Protein AF-0000000080187481 (afdb_homodimer)

Organism: NCBI:txid1233

Solvent-accessible surface area (backbone atoms only — not comparable to full-atom values): 14562 Å² total; per-residue (Å²): 132,84,76,66,63,92,61,58,43,79,79,70,91,65,76,57,69,36,75,48,62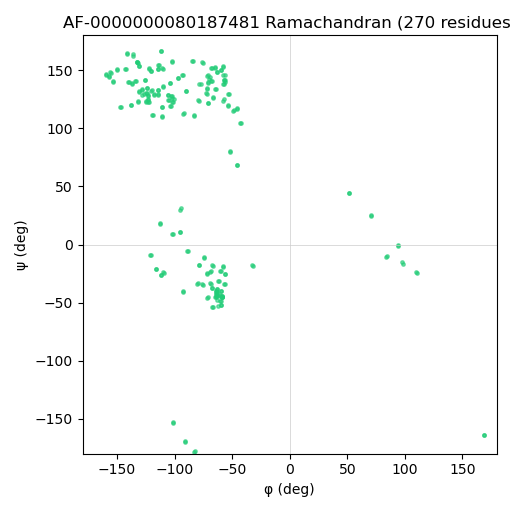,53,47,81,86,45,32,41,97,85,60,38,46,33,63,20,56,54,48,23,52,48,44,54,36,37,44,50,62,46,26,61,63,40,71,44,52,63,41,69,41,32,34,65,35,32,40,44,72,40,88,56,51,62,68,24,45,35,34,30,35,56,44,80,76,44,74,61,63,36,36,37,29,24,40,33,43,29,32,33,37,41,42,63,82,78,76,41,73,68,37,28,28,64,23,34,42,34,34,36,33,30,32,23,29,47,97,82,68,40,79,36,74,48,58,84,132,134,85,76,66,63,91,62,57,45,80,80,69,90,63,76,57,70,36,75,47,62,53,48,80,86,46,32,42,98,87,61,39,47,32,62,21,56,54,47,24,50,49,45,54,36,36,43,50,62,46,26,62,64,41,71,44,51,62,42,69,40,32,34,64,34,32,38,43,72,42,87,56,50,63,69,23,45,35,35,30,34,54,44,80,75,45,74,60,64,36,36,38,29,23,39,32,42,30,32,32,39,41,42,63,79,78,76,42,72,66,37,27,28,64,24,36,42,35,33,36,33,31,31,22,30,48,98,83,70,39,80,35,74,48,58,84,132

Secondary structure (DSSP, 8-state):
-----TT--PPPSSPPSEEE---GGGB-TTSSBPHHHHHHHHHHHHHHHHHHHHTS-EEEEEEEEEEE-S---TT-EEEEEEEEEEE-SSEEEEEEEEEEEE-GGGTS--EEEEEEEEEEEEEEB-TTS-B-PPPP-/-----TT--PPPSSPPSEEE---GGGB-TTSSBPHHHHHHHHHHHHHHHHHHHHTS-EEEEEEEEEEE-S---TT-EEEEEEEEEEE-SSEEEEEEEEEEEE-GGGT---EEEEEEEEEEEEEEB-TTS-B-PPPP-

Radius of gyration: 19.66 Å; Cα contacts (8 Å, |Δi|>4): 645; chains: 2; bounding box: 48×67×41 Å

Sequence (274 aa):
MDSQPENQVSLPDDDPILRLVPMPTDTNYAGDVFGGWIMAQVDIAGSLPAIRRARGRVATV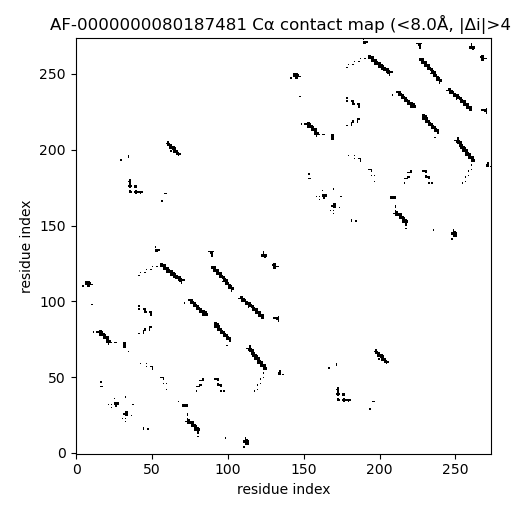AVNSFVFKQPVFVGDVVSFYANIVKTGRTSITVDVAVYAQRGLRQGSDEVCIKVTEAVLTYVAVDEHRKPRVLPDEMDSQPENQVSLPDDDPILRLVPMPTDTNYAGDVFGGWIMAQVDIAGSLPAIRRARGRVATVAVNSFVFKQPVFVGDVVSFYANIVKTGRTSITVDVAVYAQRGLRQGSDEVCIKVTEAVLTYVAVDEHRKPRVLPDE

Structure (mmCIF, N/CA/C/O backbone):
data_AF-0000000080187481-model_v1
#
loop_
_entity.id
_entity.type
_entity.pdbx_description
1 polymer 'Acyl-CoA thioesterase YciA'
#
loop_
_atom_site.group_PDB
_atom_site.id
_atom_site.type_symbol
_atom_site.label_atom_id
_atom_site.label_alt_id
_atom_site.label_comp_id
_atom_site.label_asym_id
_atom_site.label_entity_id
_atom_site.label_seq_id
_atom_site.pdbx_PDB_ins_code
_atom_site.Cartn_x
_atom_site.Cartn_y
_atom_site.Cartn_z
_atom_site.occupancy
_atom_site.B_iso_or_equiv
_atom_site.auth_seq_id
_atom_site.auth_comp_id
_atom_site.auth_asym_id
_atom_site.auth_atom_id
_atom_site.pdbx_PDB_model_num
ATOM 1 N N . MET A 1 1 ? -15.594 -36.125 -10.703 1 32 1 MET A N 1
ATOM 2 C CA . MET A 1 1 ? -15.352 -35.531 -9.398 1 32 1 MET A CA 1
ATOM 3 C C . MET A 1 1 ? -14.703 -34.156 -9.547 1 32 1 MET A C 1
ATOM 5 O O . MET A 1 1 ? -13.578 -34.031 -10.031 1 32 1 MET A O 1
ATOM 9 N N . ASP A 1 2 ? -15.344 -33.031 -10.016 1 35.5 2 ASP A N 1
ATOM 10 C CA . ASP A 1 2 ? -15.016 -31.672 -10.492 1 35.5 2 ASP A CA 1
ATOM 11 C C . ASP A 1 2 ? -14.125 -30.938 -9.5 1 35.5 2 ASP A C 1
ATOM 13 O O . ASP A 1 2 ? -14.516 -30.703 -8.352 1 35.5 2 ASP A O 1
ATOM 17 N N . SER A 1 3 ? -12.828 -31.141 -9.445 1 38.88 3 SER A N 1
ATOM 18 C CA . SER A 1 3 ? -11.812 -30.594 -8.547 1 38.88 3 SER A CA 1
ATOM 19 C C . SER A 1 3 ? -11.969 -29.094 -8.375 1 38.88 3 SER A C 1
ATOM 21 O O . SER A 1 3 ? -11.617 -28.312 -9.258 1 38.88 3 SER A O 1
ATOM 23 N N . GLN A 1 4 ? -12.953 -28.641 -7.773 1 45.34 4 GLN A N 1
ATOM 24 C CA . GLN A 1 4 ? -13.094 -27.234 -7.43 1 45.34 4 GLN A CA 1
ATOM 25 C C . GLN A 1 4 ? -11.781 -26.656 -6.922 1 45.34 4 GLN A C 1
ATOM 27 O O . GLN A 1 4 ? -11.141 -27.234 -6.039 1 45.34 4 GLN A O 1
ATOM 32 N N . PRO A 1 5 ? -11.078 -25.891 -7.656 1 51.97 5 PRO A N 1
ATOM 33 C CA . PRO A 1 5 ? -9.766 -25.438 -7.184 1 51.97 5 PRO A CA 1
ATOM 34 C C . PRO A 1 5 ? -9.797 -24.953 -5.734 1 51.97 5 PRO A C 1
ATOM 36 O O . PRO A 1 5 ? -10.828 -24.469 -5.262 1 51.97 5 PRO A O 1
ATOM 39 N N . GLU A 1 6 ? -9.031 -25.656 -4.816 1 53.53 6 GLU A N 1
ATOM 40 C CA . GLU A 1 6 ? -8.836 -25.547 -3.375 1 53.53 6 GLU A CA 1
ATOM 41 C C . GLU A 1 6 ? -8.953 -24.094 -2.916 1 53.53 6 GLU A C 1
ATOM 43 O O . GLU A 1 6 ? -9.383 -23.828 -1.796 1 53.53 6 GLU A O 1
ATOM 48 N N . ASN A 1 7 ? -8.828 -23.094 -3.809 1 62.31 7 ASN A N 1
ATOM 49 C CA . ASN A 1 7 ? -8.805 -21.719 -3.299 1 62.31 7 ASN A CA 1
ATOM 50 C C . ASN A 1 7 ? -10.039 -20.938 -3.73 1 62.31 7 ASN A C 1
ATOM 52 O O . ASN A 1 7 ? -10.016 -19.703 -3.779 1 62.31 7 ASN A O 1
ATOM 56 N N . GLN A 1 8 ? -11.102 -21.672 -4.145 1 66.62 8 GLN A N 1
ATOM 57 C CA . GLN A 1 8 ? -12.32 -21 -4.594 1 66.62 8 GLN A CA 1
ATOM 58 C C . GLN A 1 8 ? -13.164 -20.547 -3.406 1 66.62 8 GLN A C 1
ATOM 60 O O . GLN A 1 8 ? -13.328 -21.297 -2.436 1 66.62 8 GLN A O 1
ATOM 65 N N . VAL A 1 9 ? -13.477 -19.25 -3.348 1 72.75 9 VAL A N 1
ATOM 66 C CA . VAL A 1 9 ? -14.359 -18.766 -2.289 1 72.75 9 VAL A CA 1
ATOM 67 C C . VAL A 1 9 ? -15.578 -18.078 -2.902 1 72.75 9 VAL A C 1
ATOM 69 O O . VAL A 1 9 ? -15.602 -17.797 -4.102 1 72.75 9 VAL A O 1
ATOM 72 N N . SER A 1 10 ? -16.656 -18.094 -2.205 1 72.69 10 SER A N 1
ATOM 73 C CA . SER A 1 10 ? -17.812 -17.297 -2.594 1 72.69 10 SER A CA 1
ATOM 74 C C . SER A 1 10 ? -17.641 -15.836 -2.201 1 72.69 10 SER A C 1
ATOM 76 O O . SER A 1 10 ? -17.016 -15.531 -1.176 1 72.69 10 SER A O 1
ATOM 78 N N . LEU A 1 11 ? -18.094 -14.961 -3.219 1 76.5 11 LEU A N 1
ATOM 79 C CA . LEU A 1 11 ? -18.078 -13.547 -2.875 1 76.5 11 LEU A CA 1
ATOM 80 C C . LEU A 1 11 ? -18.891 -13.273 -1.62 1 76.5 11 LEU A C 1
ATOM 82 O O . LEU A 1 11 ? -19.891 -13.953 -1.374 1 76.5 11 LEU A O 1
ATOM 86 N N . PRO A 1 12 ? -18.484 -12.328 -0.806 1 77.25 12 PRO A N 1
ATOM 87 C CA . PRO A 1 12 ? -19.328 -11.906 0.316 1 77.25 12 PRO A CA 1
ATOM 88 C C . PRO A 1 12 ? -20.703 -11.406 -0.13 1 77.25 12 PRO A C 1
ATOM 90 O O . PRO A 1 12 ? -20.875 -10.969 -1.272 1 77.25 12 PRO A O 1
ATOM 93 N N . ASP A 1 13 ? -21.609 -11.539 0.752 1 76.88 13 ASP A N 1
ATOM 94 C CA . ASP A 1 13 ? -22.984 -11.141 0.467 1 76.88 13 ASP A CA 1
ATOM 95 C C . ASP A 1 13 ? -23.094 -9.617 0.346 1 76.88 13 ASP A C 1
ATOM 97 O O . ASP A 1 13 ? -23.969 -9.109 -0.353 1 76.88 13 ASP A O 1
ATOM 101 N N . ASP A 1 14 ? -22.172 -8.906 0.942 1 79.88 14 ASP A N 1
ATOM 102 C CA . ASP A 1 14 ? -22.203 -7.445 0.906 1 79.88 14 ASP A CA 1
ATOM 103 C C . ASP A 1 14 ? -21.75 -6.918 -0.457 1 79.88 14 ASP A C 1
ATOM 105 O O . ASP A 1 14 ? -21.156 -7.652 -1.244 1 79.88 14 ASP A O 1
ATOM 109 N N . ASP A 1 15 ? -22.188 -5.746 -0.725 1 87.56 15 ASP A N 1
ATOM 110 C CA . ASP A 1 15 ? -21.719 -5.098 -1.947 1 87.56 15 ASP A CA 1
ATOM 111 C C . ASP A 1 15 ? -20.266 -4.66 -1.814 1 87.56 15 ASP A C 1
ATOM 113 O O . ASP A 1 15 ? -19.875 -4.125 -0.778 1 87.56 15 ASP A O 1
ATOM 117 N N . PRO A 1 16 ? -19.578 -4.984 -2.867 1 91.69 16 PRO A N 1
ATOM 118 C CA . PRO A 1 16 ? -18.219 -4.434 -2.844 1 91.69 16 PRO A CA 1
ATOM 119 C C . PRO A 1 16 ? -18.203 -2.908 -2.869 1 91.69 16 PRO A C 1
ATOM 121 O O . PRO A 1 16 ? -19.125 -2.285 -3.408 1 91.69 16 PRO A O 1
ATOM 124 N N . ILE A 1 17 ? -17.234 -2.355 -2.254 1 92 17 ILE A N 1
ATOM 125 C CA . ILE A 1 17 ? -17.062 -0.907 -2.26 1 92 17 ILE A CA 1
ATOM 126 C C . ILE A 1 17 ? -16.484 -0.463 -3.607 1 92 17 ILE A C 1
ATOM 128 O O . ILE A 1 17 ? -16.797 0.633 -4.082 1 92 17 ILE A O 1
ATOM 132 N N . LEU A 1 18 ? -15.664 -1.318 -4.121 1 91.19 18 LEU A N 1
ATOM 133 C CA . LEU A 1 18 ? -15.016 -1.09 -5.406 1 91.19 18 LEU A CA 1
ATOM 134 C C . LEU A 1 18 ? -14.953 -2.379 -6.223 1 91.19 18 LEU A C 1
ATOM 136 O O . LEU A 1 18 ? -14.742 -3.459 -5.668 1 91.19 18 LEU A O 1
ATOM 140 N N . ARG A 1 19 ? -15.188 -2.312 -7.516 1 91.69 19 ARG A N 1
ATOM 141 C CA . ARG A 1 19 ? -15 -3.406 -8.461 1 91.69 19 ARG A CA 1
ATOM 142 C C . ARG A 1 19 ? -14.352 -2.91 -9.75 1 91.69 19 ARG A C 1
ATOM 144 O O . ARG A 1 19 ? -14.883 -2.018 -10.414 1 91.69 19 ARG A O 1
ATOM 151 N N . LEU A 1 20 ? -13.219 -3.453 -10.039 1 92.56 20 LEU A N 1
ATOM 152 C CA . LEU A 1 20 ? -12.461 -2.967 -11.188 1 92.56 20 LEU A CA 1
ATOM 153 C C . LEU A 1 20 ? -11.789 -4.121 -11.93 1 92.56 20 LEU A C 1
ATOM 155 O O . LEU A 1 20 ? -11.727 -5.238 -11.414 1 92.56 20 LEU A O 1
ATOM 159 N N . VAL A 1 21 ? -11.359 -3.818 -13.172 1 90.25 21 VAL A N 1
ATOM 160 C CA . VAL A 1 21 ? -10.609 -4.762 -13.992 1 90.25 21 VAL A CA 1
ATOM 161 C C . VAL A 1 21 ? -9.234 -4.184 -14.305 1 90.25 21 VAL A C 1
ATOM 163 O O . VAL A 1 21 ? -9.117 -3.16 -14.984 1 90.25 21 VAL A O 1
ATOM 166 N N . PRO A 1 22 ? -8.164 -4.844 -13.688 1 92.81 22 PRO A N 1
ATOM 167 C CA . PRO A 1 22 ? -6.836 -4.34 -14.039 1 92.81 22 PRO A CA 1
ATOM 168 C C . PRO A 1 22 ? -6.543 -4.434 -15.539 1 92.81 22 PRO A C 1
ATOM 170 O O . PRO A 1 22 ? -6.996 -5.367 -16.203 1 92.81 22 PRO A O 1
ATOM 173 N N . MET A 1 23 ? -5.738 -3.508 -15.977 1 89.38 23 MET A N 1
ATOM 174 C CA . MET A 1 23 ? -5.344 -3.412 -17.375 1 89.38 23 MET A CA 1
ATOM 175 C C . MET A 1 23 ? -3.863 -3.738 -17.547 1 89.38 23 MET A C 1
ATOM 177 O O . MET A 1 23 ? -3.121 -3.812 -16.562 1 89.38 23 MET A O 1
ATOM 181 N N . PRO A 1 24 ? -3.432 -3.967 -18.828 1 89.25 24 PRO A N 1
ATOM 182 C CA . PRO A 1 24 ? -2.023 -4.289 -19.078 1 89.25 24 PRO A CA 1
ATOM 183 C C . PRO A 1 24 ? -1.072 -3.225 -18.531 1 89.25 24 PRO A C 1
ATOM 185 O O . PRO A 1 24 ? 0.069 -3.535 -18.172 1 89.25 24 PRO A O 1
ATOM 188 N N . THR A 1 25 ? -1.52 -1.984 -18.391 1 86.25 25 THR A N 1
ATOM 189 C CA . THR A 1 25 ? -0.687 -0.895 -17.891 1 86.25 25 THR A CA 1
ATOM 190 C C . THR A 1 25 ? -0.478 -1.017 -16.391 1 86.25 25 THR A C 1
ATOM 192 O O . THR A 1 25 ? 0.38 -0.339 -15.82 1 86.25 25 THR A O 1
ATOM 195 N N . ASP A 1 26 ? -1.226 -1.902 -15.758 1 88.75 26 ASP A N 1
ATOM 196 C CA . ASP A 1 26 ? -1.159 -2.068 -14.312 1 88.75 26 ASP A CA 1
ATOM 197 C C . ASP A 1 26 ? -0.209 -3.201 -13.93 1 88.75 26 ASP A C 1
ATOM 199 O O . ASP A 1 26 ? -0.169 -3.623 -12.773 1 88.75 26 ASP A O 1
ATOM 203 N N . THR A 1 27 ? 0.534 -3.654 -14.922 1 86.62 27 THR A N 1
ATOM 204 C CA . THR A 1 27 ? 1.375 -4.824 -14.688 1 86.62 27 THR A CA 1
ATOM 205 C C . THR A 1 27 ? 2.83 -4.414 -14.484 1 86.62 27 THR A C 1
ATOM 207 O O . THR A 1 27 ? 3.217 -3.293 -14.82 1 86.62 27 THR A O 1
ATOM 210 N N . ASN A 1 28 ? 3.482 -5.324 -13.844 1 79.44 28 ASN A N 1
ATOM 211 C CA . ASN A 1 28 ? 4.934 -5.191 -13.75 1 79.44 28 ASN A CA 1
ATOM 212 C C . ASN A 1 28 ? 5.621 -5.738 -15 1 79.44 28 ASN A C 1
ATOM 214 O O . ASN A 1 28 ? 4.965 -6.031 -16 1 79.44 28 ASN A O 1
ATOM 218 N N . TYR A 1 29 ? 6.938 -5.676 -14.953 1 74.88 29 TYR A N 1
ATOM 219 C CA . TYR A 1 29 ? 7.715 -6.102 -16.109 1 74.88 29 TYR A CA 1
ATOM 220 C C . TYR A 1 29 ? 7.441 -7.566 -16.438 1 74.88 29 TYR A C 1
ATOM 222 O O . TYR A 1 29 ? 7.613 -7.996 -17.578 1 74.88 29 TYR A O 1
ATOM 230 N N . ALA A 1 30 ? 6.973 -8.328 -15.406 1 76.69 30 ALA A N 1
ATOM 231 C CA . ALA A 1 30 ? 6.738 -9.75 -15.609 1 76.69 30 ALA A CA 1
ATOM 232 C C . ALA A 1 30 ? 5.324 -10.016 -16.125 1 76.69 30 ALA A C 1
ATOM 234 O O . ALA A 1 30 ? 4.957 -11.156 -16.391 1 76.69 30 ALA A O 1
ATOM 235 N N . GLY A 1 31 ? 4.496 -8.953 -16.203 1 78.38 31 GLY A N 1
ATOM 236 C CA . GLY A 1 31 ? 3.154 -9.109 -16.734 1 78.38 31 GLY A CA 1
ATOM 237 C C . GLY A 1 31 ? 2.111 -9.352 -15.656 1 78.38 31 GLY A C 1
ATOM 238 O O . GLY A 1 31 ? 0.926 -9.516 -15.961 1 78.38 31 GLY A O 1
ATOM 239 N N . ASP A 1 32 ? 2.572 -9.383 -14.477 1 80.25 32 ASP A N 1
ATOM 240 C CA . ASP A 1 32 ? 1.63 -9.531 -13.375 1 80.25 32 ASP A CA 1
ATOM 241 C C . ASP A 1 32 ? 1.223 -8.164 -12.812 1 80.25 32 ASP A C 1
ATOM 243 O O . ASP A 1 32 ? 1.982 -7.199 -12.906 1 80.25 32 ASP A O 1
ATOM 247 N N . VAL A 1 33 ? -0.073 -8.148 -12.375 1 88.62 33 VAL A N 1
ATOM 248 C CA . VAL A 1 33 ? -0.5 -6.91 -11.727 1 88.62 33 VAL A CA 1
ATOM 249 C C . VAL A 1 33 ? 0.404 -6.617 -10.531 1 88.62 33 VAL A C 1
ATOM 251 O O . VAL A 1 33 ? 0.631 -7.488 -9.688 1 88.62 33 VAL A O 1
ATOM 254 N N . PHE A 1 34 ? 0.973 -5.504 -10.547 1 88.06 34 PHE A N 1
ATOM 255 C CA . PHE A 1 34 ? 1.928 -5.125 -9.508 1 88.06 34 PHE A CA 1
ATOM 256 C C . PHE A 1 34 ? 1.224 -4.906 -8.18 1 88.06 34 PHE A C 1
ATOM 258 O O . PHE A 1 34 ? 0.106 -4.387 -8.141 1 88.06 34 PHE A O 1
ATOM 265 N N . GLY A 1 35 ? 1.895 -5.293 -7.035 1 90.88 35 GLY A N 1
ATOM 266 C CA . GLY A 1 35 ? 1.336 -5.148 -5.699 1 90.88 35 GLY A CA 1
ATOM 267 C C . GLY A 1 35 ? 0.946 -3.721 -5.367 1 90.88 35 GLY A C 1
ATOM 268 O O . GLY A 1 35 ? -0.02 -3.488 -4.637 1 90.88 35 GLY A O 1
ATOM 269 N N . GLY A 1 36 ? 1.683 -2.828 -5.883 1 92.31 36 GLY A N 1
ATOM 270 C CA . GLY A 1 36 ? 1.396 -1.422 -5.652 1 92.31 36 GLY A CA 1
ATOM 271 C C . GLY A 1 36 ? 0.02 -1.006 -6.141 1 92.31 36 GLY A C 1
ATOM 272 O O . GLY A 1 36 ? -0.655 -0.2 -5.496 1 92.31 36 GLY A O 1
ATOM 273 N N . TRP A 1 37 ? -0.337 -1.514 -7.266 1 91.25 37 TRP A N 1
ATOM 274 C CA . TRP A 1 37 ? -1.667 -1.221 -7.789 1 91.25 37 TRP A CA 1
ATOM 275 C C . TRP A 1 37 ? -2.748 -1.7 -6.828 1 91.25 37 TRP A C 1
ATOM 277 O O . TRP A 1 37 ? -3.686 -0.96 -6.52 1 91.25 37 TRP A O 1
ATOM 287 N N . ILE A 1 38 ? -2.641 -2.887 -6.395 1 93.81 38 ILE A N 1
ATOM 288 C CA . ILE A 1 38 ? -3.607 -3.453 -5.461 1 93.81 38 ILE A CA 1
ATOM 289 C C . ILE A 1 38 ? -3.654 -2.607 -4.191 1 93.81 38 ILE A C 1
ATOM 291 O O . ILE A 1 38 ? -4.734 -2.289 -3.688 1 93.81 38 ILE A O 1
ATOM 295 N N . MET A 1 39 ? -2.545 -2.244 -3.701 1 95.19 39 MET A N 1
ATOM 296 C CA . MET A 1 39 ? -2.471 -1.464 -2.469 1 95.19 39 MET A CA 1
ATOM 297 C C . MET A 1 39 ? -3.146 -0.108 -2.643 1 95.19 39 MET A C 1
ATOM 299 O O . MET A 1 39 ? -3.824 0.374 -1.732 1 95.19 39 MET A O 1
ATOM 303 N N . ALA A 1 40 ? -2.973 0.465 -3.791 1 93.69 40 ALA A N 1
ATOM 304 C CA . ALA A 1 40 ? -3.617 1.746 -4.066 1 93.69 40 ALA A CA 1
ATOM 305 C C . ALA A 1 40 ? -5.137 1.609 -4.051 1 93.69 40 ALA A C 1
ATOM 307 O O . ALA A 1 40 ? -5.836 2.426 -3.443 1 93.69 40 ALA A O 1
ATOM 308 N N . GLN A 1 41 ? -5.594 0.573 -4.672 1 94 41 GLN A N 1
ATOM 309 C CA . GLN A 1 41 ? -7.039 0.356 -4.707 1 94 41 GLN A CA 1
ATOM 310 C C . GLN A 1 41 ? -7.578 0.022 -3.318 1 94 41 GLN A C 1
ATOM 312 O O . GLN A 1 41 ? -8.68 0.434 -2.959 1 94 41 GLN A O 1
ATOM 317 N N . VAL A 1 42 ? -6.844 -0.707 -2.588 1 95.88 42 VAL A N 1
ATOM 318 C CA . VAL A 1 42 ? -7.223 -1.041 -1.22 1 95.88 42 VAL A CA 1
ATOM 319 C C . VAL A 1 42 ? -7.391 0.237 -0.402 1 95.88 42 VAL A C 1
ATOM 321 O O . VAL A 1 42 ? -8.336 0.362 0.383 1 95.88 42 VAL A O 1
ATOM 324 N N . ASP A 1 43 ? -6.477 1.129 -0.532 1 95.25 43 ASP A N 1
ATOM 325 C CA . ASP A 1 43 ? -6.562 2.393 0.193 1 95.25 43 ASP A CA 1
ATOM 326 C C . ASP A 1 43 ? -7.824 3.162 -0.188 1 95.25 43 ASP A C 1
ATOM 328 O O . ASP A 1 43 ? -8.5 3.719 0.677 1 95.25 43 ASP A O 1
ATOM 332 N N . ILE A 1 44 ? -8.117 3.207 -1.486 1 92.56 44 ILE A N 1
ATOM 333 C CA . ILE A 1 44 ? -9.336 3.865 -1.952 1 92.56 44 ILE A CA 1
ATOM 334 C C . ILE A 1 44 ? -10.555 3.191 -1.334 1 92.56 44 ILE A C 1
ATOM 336 O O . ILE A 1 44 ? -11.391 3.854 -0.72 1 92.56 44 ILE A O 1
ATOM 340 N N . ALA A 1 45 ? -10.633 1.9 -1.456 1 95.12 45 ALA A N 1
ATOM 341 C CA . ALA A 1 45 ? -11.773 1.138 -0.944 1 95.12 45 ALA A CA 1
ATOM 342 C C . ALA A 1 45 ? -11.93 1.337 0.56 1 95.12 45 ALA A C 1
ATOM 344 O O . ALA A 1 45 ? -13.047 1.537 1.05 1 95.12 45 ALA A O 1
ATOM 345 N N . GLY A 1 46 ? -10.844 1.271 1.278 1 96 46 GLY A N 1
ATOM 346 C CA . GLY A 1 46 ? -10.883 1.414 2.725 1 96 46 GLY A CA 1
ATOM 347 C C . GLY A 1 46 ? -11.25 2.814 3.176 1 96 46 GLY A C 1
ATOM 348 O O . GLY A 1 46 ? -11.891 2.99 4.215 1 96 46 GLY A O 1
ATOM 349 N N . SER A 1 47 ? -10.82 3.766 2.41 1 95.19 47 SER A N 1
ATOM 350 C CA . SER A 1 47 ? -11.031 5.152 2.814 1 95.19 47 SER A CA 1
ATOM 351 C C . SER A 1 47 ? -12.5 5.547 2.691 1 95.19 47 SER A C 1
ATOM 353 O O . SER A 1 47 ? -12.969 6.438 3.402 1 95.19 47 SER A O 1
ATOM 355 N N . LEU A 1 48 ? -13.25 4.914 1.87 1 94.25 48 LEU A N 1
ATOM 356 C CA . LEU A 1 48 ? -14.609 5.344 1.575 1 94.25 48 LEU A CA 1
ATOM 357 C C . LEU A 1 48 ? -15.508 5.18 2.797 1 94.25 48 LEU A C 1
ATOM 359 O O . LEU A 1 48 ? -16.156 6.137 3.232 1 94.25 48 LEU A O 1
ATOM 363 N N . PRO A 1 49 ? -15.57 4.004 3.391 1 95.81 49 PRO A N 1
ATOM 364 C CA . PRO A 1 49 ? -16.359 3.943 4.625 1 95.81 49 PRO A CA 1
ATOM 365 C C . PRO A 1 49 ? -15.805 4.844 5.723 1 95.81 49 PRO A C 1
ATOM 367 O O . PRO A 1 49 ? -16.562 5.34 6.559 1 95.81 49 PRO A O 1
ATOM 370 N N . ALA A 1 50 ? -14.508 5.051 5.766 1 96.38 50 ALA A N 1
ATOM 371 C CA . ALA A 1 50 ? -13.883 5.918 6.762 1 96.38 50 ALA A CA 1
ATOM 372 C C . ALA A 1 50 ? -14.352 7.359 6.602 1 96.38 50 ALA A C 1
ATOM 374 O O . ALA A 1 50 ? -14.656 8.031 7.586 1 96.38 50 ALA A O 1
ATOM 375 N N . ILE A 1 51 ? -14.43 7.789 5.367 1 94.19 51 ILE A N 1
ATOM 376 C CA . ILE A 1 51 ? -14.867 9.141 5.07 1 94.19 51 ILE A CA 1
ATOM 377 C C . ILE A 1 51 ? -16.328 9.32 5.508 1 94.19 51 ILE A C 1
ATOM 379 O O . ILE A 1 51 ? -16.688 10.352 6.082 1 94.19 51 ILE A O 1
ATOM 383 N N . ARG A 1 52 ? -17.094 8.305 5.258 1 94.88 52 ARG A N 1
ATOM 384 C CA . ARG A 1 52 ? -18.5 8.352 5.641 1 94.88 52 ARG A CA 1
ATOM 385 C C . ARG A 1 52 ? -18.656 8.414 7.156 1 94.88 52 ARG A C 1
ATOM 387 O O . ARG A 1 52 ? -19.422 9.234 7.68 1 94.88 52 ARG A O 1
ATOM 394 N N . ARG A 1 53 ? -17.906 7.586 7.832 1 96.56 53 ARG A N 1
ATOM 395 C CA . ARG A 1 53 ? -17.953 7.566 9.289 1 96.56 53 ARG A CA 1
ATOM 396 C C . ARG A 1 53 ? -17.469 8.891 9.875 1 96.56 53 ARG A C 1
ATOM 398 O O . ARG A 1 53 ? -18 9.359 10.883 1 96.56 53 ARG A O 1
ATOM 405 N N . ALA A 1 54 ? -16.453 9.414 9.273 1 96.38 54 ALA A N 1
ATOM 406 C CA . ALA A 1 54 ? -15.836 10.641 9.773 1 96.38 54 ALA A CA 1
ATOM 407 C C . ALA A 1 54 ? -16.656 11.867 9.359 1 96.38 54 ALA A C 1
ATOM 409 O O . ALA A 1 54 ? -16.469 12.961 9.898 1 96.38 54 ALA A O 1
ATOM 410 N N . ARG A 1 55 ? -17.516 11.688 8.367 1 95.31 55 ARG A N 1
ATOM 411 C CA . ARG A 1 55 ? -18.25 12.789 7.766 1 95.31 55 ARG A CA 1
ATOM 412 C C . ARG A 1 55 ? -17.312 13.922 7.359 1 95.31 55 ARG A C 1
ATOM 414 O O . ARG A 1 55 ? -17.562 15.086 7.668 1 95.31 55 ARG A O 1
ATOM 421 N N . GLY A 1 56 ? -16.25 13.508 6.77 1 93 56 GLY A N 1
ATOM 422 C CA . GLY A 1 56 ? -15.219 14.445 6.352 1 93 56 GLY A CA 1
ATOM 423 C C . GLY A 1 56 ? -13.938 13.758 5.922 1 93 56 GLY A C 1
ATOM 424 O O . GLY A 1 56 ? -13.922 12.547 5.68 1 93 56 GLY A O 1
ATOM 425 N N . ARG A 1 57 ? -12.906 14.555 5.859 1 92.06 57 ARG A N 1
ATOM 426 C CA . ARG A 1 57 ? -11.625 14.078 5.336 1 92.06 57 ARG A CA 1
ATOM 427 C C . ARG A 1 57 ? -10.969 13.109 6.312 1 92.06 57 ARG A C 1
ATOM 429 O O . ARG A 1 57 ? -11.086 13.266 7.527 1 92.06 57 ARG A O 1
ATOM 436 N N . VAL A 1 58 ? -10.305 12.18 5.711 1 94.25 58 VAL A N 1
ATOM 437 C CA . VAL A 1 58 ? -9.477 11.273 6.492 1 94.25 58 VAL A CA 1
ATOM 438 C C . VAL A 1 58 ? -8.102 11.141 5.848 1 94.25 58 VAL A C 1
ATOM 440 O O . VAL A 1 58 ? -7.938 11.438 4.66 1 94.25 58 VAL A O 1
ATOM 443 N N . ALA A 1 59 ? -7.102 10.773 6.594 1 93.19 59 ALA A N 1
ATOM 444 C CA . ALA A 1 59 ? -5.746 10.477 6.137 1 93.19 59 ALA A CA 1
ATOM 445 C C . ALA A 1 59 ? -5.316 9.078 6.562 1 93.19 59 ALA A C 1
ATOM 447 O O . ALA A 1 59 ? -5.566 8.656 7.695 1 93.19 59 ALA A O 1
ATOM 448 N N . THR A 1 60 ? -4.742 8.414 5.582 1 93.81 60 THR A N 1
ATOM 449 C CA . THR A 1 60 ? -4.16 7.129 5.949 1 93.81 60 THR A CA 1
ATOM 450 C C . THR A 1 60 ? -2.979 7.32 6.891 1 93.81 60 THR A C 1
ATOM 452 O O . THR A 1 60 ? -2.027 8.039 6.566 1 93.81 60 THR A O 1
ATOM 455 N N . VAL A 1 61 ? -3.045 6.637 8.039 1 94.38 61 VAL A N 1
ATOM 456 C CA . VAL A 1 61 ? -1.949 6.82 8.984 1 94.38 61 VAL A CA 1
ATOM 457 C C . VAL A 1 61 ? -1.135 5.531 9.086 1 94.38 61 VAL A C 1
ATOM 459 O O . VAL A 1 61 ? 0.049 5.562 9.438 1 94.38 61 VAL A O 1
ATOM 462 N N . ALA A 1 62 ? -1.824 4.387 8.797 1 94.94 62 ALA A N 1
ATOM 463 C CA . ALA A 1 62 ? -1.081 3.135 8.898 1 94.94 62 ALA A CA 1
ATOM 464 C C . ALA A 1 62 ? -1.762 2.027 8.094 1 94.94 62 ALA A C 1
ATOM 466 O O . ALA A 1 62 ? -2.988 2.014 7.965 1 94.94 62 ALA A O 1
ATOM 467 N N . VAL A 1 63 ? -0.902 1.198 7.582 1 94.62 63 VAL A N 1
ATOM 468 C CA . VAL A 1 63 ? -1.322 -0.131 7.152 1 94.62 63 VAL A CA 1
ATOM 469 C C . VAL A 1 63 ? -0.723 -1.187 8.078 1 94.62 63 VAL A C 1
ATOM 471 O O . VAL A 1 63 ? 0.477 -1.466 8.016 1 94.62 63 VAL A O 1
ATOM 474 N N . ASN A 1 64 ? -1.551 -1.781 8.844 1 91.12 64 ASN A N 1
ATOM 475 C CA . ASN A 1 64 ? -1.109 -2.682 9.906 1 91.12 64 ASN A CA 1
ATOM 476 C C . ASN A 1 64 ? -0.741 -4.059 9.352 1 91.12 64 ASN A C 1
ATOM 478 O O . ASN A 1 64 ? 0.105 -4.75 9.922 1 91.12 64 ASN A O 1
ATOM 482 N N . SER A 1 65 ? -1.427 -4.375 8.398 1 90.44 65 SER A N 1
ATOM 483 C CA . SER A 1 65 ? -1.117 -5.629 7.719 1 90.44 65 SER A CA 1
ATOM 484 C C . SER A 1 65 ? -1.639 -5.621 6.285 1 90.44 65 SER A C 1
ATOM 486 O O . SER A 1 65 ? -2.701 -5.062 6.008 1 90.44 65 SER A O 1
ATOM 488 N N . PHE A 1 66 ? -0.945 -6.195 5.473 1 94.44 66 PHE A N 1
ATOM 489 C CA . PHE A 1 66 ? -1.287 -6.426 4.074 1 94.44 66 PHE A CA 1
ATOM 490 C C . PHE A 1 66 ? -0.708 -7.75 3.586 1 94.44 66 PHE A C 1
ATOM 492 O O . PHE A 1 66 ? 0.51 -7.891 3.467 1 94.44 66 PHE A O 1
ATOM 499 N N . VAL A 1 67 ? -1.595 -8.586 3.215 1 95.56 67 VAL A N 1
ATOM 500 C CA . VAL A 1 67 ? -1.146 -9.914 2.807 1 95.56 67 VAL A CA 1
ATOM 501 C C . VAL A 1 67 ? -1.65 -10.219 1.397 1 95.56 67 VAL A C 1
ATOM 503 O O . VAL A 1 67 ? -2.852 -10.141 1.131 1 95.56 67 VAL A O 1
ATOM 506 N N . PHE A 1 68 ? -0.706 -10.492 0.582 1 94.31 68 PHE A N 1
ATOM 507 C CA . PHE A 1 68 ? -1.042 -10.961 -0.757 1 94.31 68 PHE A CA 1
ATOM 508 C C . PHE A 1 68 ? -1.11 -12.484 -0.794 1 94.31 68 PHE A C 1
ATOM 510 O O . PHE A 1 68 ? -0.078 -13.156 -0.768 1 94.31 68 PHE A O 1
ATOM 517 N N . LYS A 1 69 ? -2.289 -13.039 -1.001 1 92.25 69 LYS A N 1
ATOM 518 C CA . LYS A 1 69 ? -2.496 -14.477 -0.898 1 92.25 69 LYS A CA 1
ATOM 519 C C . LYS A 1 69 ? -2.324 -15.156 -2.254 1 92.25 69 LYS A C 1
ATOM 521 O O . LYS A 1 69 ? -1.78 -16.266 -2.338 1 92.25 69 LYS A O 1
ATOM 526 N N . GLN A 1 70 ? -2.842 -14.508 -3.24 1 90 70 GLN A N 1
ATOM 527 C CA . GLN A 1 70 ? -2.793 -15.023 -4.605 1 90 70 GLN A CA 1
ATOM 528 C C . GLN A 1 70 ? -2.576 -13.891 -5.609 1 90 70 GLN A C 1
ATOM 530 O O . GLN A 1 70 ? -2.969 -12.75 -5.363 1 90 70 GLN A O 1
ATOM 535 N N . PRO A 1 71 ? -1.948 -14.227 -6.691 1 89.06 71 PRO A N 1
ATOM 536 C CA . PRO A 1 71 ? -1.73 -13.188 -7.699 1 89.06 71 PRO A CA 1
ATOM 537 C C . PRO A 1 71 ? -3.027 -12.727 -8.359 1 89.06 71 PRO A C 1
ATOM 539 O O . PRO A 1 71 ? -4.012 -13.477 -8.383 1 89.06 71 PRO A O 1
ATOM 542 N N . VAL A 1 72 ? -3.002 -11.516 -8.789 1 89.75 72 VAL A N 1
ATOM 543 C CA . VAL A 1 72 ? -4.066 -10.953 -9.609 1 89.75 72 VAL A CA 1
ATOM 544 C C . VAL A 1 72 ? -3.607 -10.867 -11.062 1 89.75 72 VAL A C 1
ATOM 546 O O . VAL A 1 72 ? -2.457 -10.516 -11.336 1 89.75 72 VAL A O 1
ATOM 549 N N . PHE A 1 73 ? -4.504 -11.195 -12.008 1 88.94 73 PHE A N 1
ATOM 550 C CA . PHE A 1 73 ? -4.148 -11.195 -13.422 1 88.94 73 PHE A CA 1
ATOM 551 C C . PHE A 1 73 ? -4.934 -10.125 -14.172 1 88.94 73 PHE A C 1
ATOM 553 O O . PHE A 1 73 ? -6.043 -9.766 -13.773 1 88.94 73 PHE A O 1
ATOM 560 N N . VAL A 1 74 ? -4.238 -9.695 -15.195 1 90.25 74 VAL A N 1
ATOM 561 C CA . VAL A 1 74 ? -4.949 -8.797 -16.109 1 90.25 74 VAL A CA 1
ATOM 562 C C . VAL A 1 74 ? -6.258 -9.453 -16.547 1 90.25 74 VAL A C 1
ATOM 564 O O . VAL A 1 74 ? -6.285 -10.633 -16.891 1 90.25 74 VAL A O 1
ATOM 567 N N . GLY A 1 75 ? -7.418 -8.742 -16.453 1 87.5 75 GLY A N 1
ATOM 568 C CA . GLY A 1 75 ? -8.703 -9.266 -16.875 1 87.5 75 GLY A CA 1
ATOM 569 C C . GLY A 1 75 ? -9.531 -9.82 -15.734 1 87.5 75 GLY A C 1
ATOM 570 O O . GLY A 1 75 ? -10.734 -10.07 -15.891 1 87.5 75 GLY A O 1
ATOM 571 N N . ASP A 1 76 ? -8.867 -10.078 -14.594 1 89.88 76 ASP A N 1
ATOM 572 C CA . ASP A 1 76 ? -9.641 -10.453 -13.422 1 89.88 76 ASP A CA 1
ATOM 573 C C . ASP A 1 76 ? -10.68 -9.391 -13.078 1 89.88 76 ASP A C 1
ATOM 575 O O . ASP A 1 76 ? -10.422 -8.195 -13.219 1 89.88 76 ASP A O 1
ATOM 579 N N . VAL A 1 77 ? -11.836 -9.812 -12.727 1 90.62 77 VAL A N 1
ATOM 580 C CA . VAL A 1 77 ? -12.734 -8.875 -12.055 1 90.62 77 VAL A CA 1
ATOM 581 C C . VAL A 1 77 ? -12.406 -8.828 -10.562 1 90.62 77 VAL A C 1
ATOM 583 O O . VAL A 1 77 ? -12.633 -9.805 -9.844 1 90.62 77 VAL A O 1
ATOM 586 N N . VAL A 1 78 ? -11.852 -7.699 -10.086 1 93.75 78 VAL A N 1
ATOM 587 C CA . VAL A 1 78 ? -11.367 -7.598 -8.711 1 93.75 78 VAL A CA 1
ATOM 588 C C . VAL A 1 78 ? -12.352 -6.773 -7.883 1 93.75 78 VAL A C 1
ATOM 590 O O . VAL A 1 78 ? -12.672 -5.637 -8.242 1 93.75 78 VAL A O 1
ATOM 593 N N . SER A 1 79 ? -12.844 -7.391 -6.754 1 94.62 79 SER A N 1
ATOM 594 C CA . SER A 1 79 ? -13.805 -6.75 -5.867 1 94.62 79 SER A CA 1
ATOM 595 C C . SER A 1 79 ? -13.203 -6.48 -4.492 1 94.62 79 SER A C 1
ATOM 597 O O . SER A 1 79 ? -12.57 -7.359 -3.902 1 94.62 79 SER A O 1
ATOM 599 N N . PHE A 1 80 ? -13.422 -5.262 -4.027 1 96 80 PHE A N 1
ATOM 600 C CA . PHE A 1 80 ? -12.898 -4.828 -2.738 1 96 80 PHE A CA 1
ATOM 601 C C . PHE A 1 80 ? -14.023 -4.641 -1.729 1 96 80 PHE A C 1
ATOM 603 O O . PHE A 1 80 ? -14.953 -3.871 -1.969 1 96 80 PHE A O 1
ATOM 610 N N . TYR A 1 81 ? -13.984 -5.387 -0.673 1 96 81 TYR A N 1
ATOM 611 C CA . TYR A 1 81 ? -14.914 -5.277 0.439 1 96 81 TYR A CA 1
ATOM 612 C C . TYR A 1 81 ? -14.258 -4.621 1.646 1 96 81 TYR A C 1
ATOM 614 O O . TYR A 1 81 ? -13.18 -5.035 2.076 1 96 81 TYR A O 1
ATOM 622 N N . ALA A 1 82 ? -14.891 -3.629 2.154 1 96.94 82 ALA A N 1
ATOM 623 C CA . ALA A 1 82 ? -14.305 -2.854 3.248 1 96.94 82 ALA A CA 1
ATOM 624 C C . ALA A 1 82 ? -15.305 -2.672 4.387 1 96.94 82 ALA A C 1
ATOM 626 O O . ALA A 1 82 ? -16.453 -2.289 4.152 1 96.94 82 ALA A O 1
ATOM 627 N N . ASN A 1 83 ? -14.797 -2.955 5.594 1 96.94 83 ASN A N 1
ATOM 628 C CA . ASN A 1 83 ? -15.633 -2.834 6.781 1 96.94 83 ASN A CA 1
ATOM 629 C C . ASN A 1 83 ? -14.883 -2.178 7.938 1 96.94 83 ASN A C 1
ATOM 631 O O . ASN A 1 83 ? -13.742 -2.541 8.227 1 96.94 83 ASN A O 1
ATOM 635 N N . ILE A 1 84 ? -15.609 -1.29 8.617 1 97.69 84 ILE A N 1
ATOM 636 C CA . ILE A 1 84 ? -15.031 -0.693 9.812 1 97.69 84 ILE A CA 1
ATOM 637 C C . ILE A 1 84 ? -14.992 -1.726 10.938 1 97.69 84 ILE A C 1
ATOM 639 O O . ILE A 1 84 ? -16.016 -2.328 11.273 1 97.69 84 ILE A O 1
ATOM 643 N N . VAL A 1 85 ? -13.836 -1.845 11.539 1 97.94 85 VAL A N 1
ATOM 644 C CA . VAL A 1 85 ? -13.711 -2.869 12.578 1 97.94 85 VAL A CA 1
ATOM 645 C C . VAL A 1 85 ? -13.438 -2.211 13.922 1 97.94 85 VAL A C 1
ATOM 647 O O . VAL A 1 85 ? -13.609 -2.838 14.977 1 97.94 85 VAL A O 1
ATOM 650 N N . LYS A 1 86 ? -12.953 -1.006 13.922 1 97.62 86 LYS A N 1
ATOM 651 C CA . LYS A 1 86 ? -12.656 -0.276 15.148 1 97.62 86 LYS A CA 1
ATOM 652 C C . LYS A 1 86 ? -12.734 1.231 14.93 1 97.62 86 LYS A C 1
ATOM 654 O O . LYS A 1 86 ? -12.352 1.729 13.867 1 97.62 86 LYS A O 1
ATOM 659 N N . THR A 1 87 ? -13.281 1.916 15.906 1 97.38 87 THR A N 1
ATOM 660 C CA . THR A 1 87 ? -13.289 3.375 15.922 1 97.38 87 THR A CA 1
ATOM 661 C C . THR A 1 87 ? -12.719 3.906 17.234 1 97.38 87 THR A C 1
ATOM 663 O O . THR A 1 87 ? -13.008 3.363 18.297 1 97.38 87 THR A O 1
ATOM 666 N N . GLY A 1 88 ? -11.789 4.805 17.109 1 96.81 88 GLY A N 1
ATOM 667 C CA . GLY A 1 88 ? -11.312 5.551 18.266 1 96.81 88 GLY A CA 1
ATOM 668 C C . GLY A 1 88 ? -11.898 6.945 18.359 1 96.81 88 GLY A C 1
ATOM 669 O O . GLY A 1 88 ? -13.055 7.168 17.984 1 96.81 88 GLY A O 1
ATOM 670 N N . ARG A 1 89 ? -11.078 7.793 19.016 1 97.06 89 ARG A N 1
ATOM 671 C CA . ARG A 1 89 ? -11.508 9.18 19.141 1 97.06 89 ARG A CA 1
ATOM 672 C C . ARG A 1 89 ? -11.422 9.906 17.797 1 97.06 89 ARG A C 1
ATOM 674 O O . ARG A 1 89 ? -12.344 10.625 17.406 1 97.06 89 ARG A O 1
ATOM 681 N N . THR A 1 90 ? -10.297 9.695 17.156 1 97.56 90 THR A N 1
ATOM 682 C CA . THR A 1 90 ? -10.078 10.352 15.867 1 97.56 90 THR A CA 1
ATOM 683 C C . THR A 1 90 ? -9.844 9.32 14.766 1 97.56 90 THR A C 1
ATOM 685 O O . THR A 1 90 ? -9.859 9.656 13.578 1 97.56 90 THR A O 1
ATOM 688 N N . SER A 1 91 ? -9.688 8.039 15.188 1 97.81 91 SER A N 1
ATOM 689 C CA . SER A 1 91 ? -9.172 7.043 14.25 1 97.81 91 SER A CA 1
ATOM 690 C C . SER A 1 91 ? -10.258 6.047 13.859 1 97.81 91 SER A C 1
ATOM 692 O O . SER A 1 91 ? -11.203 5.816 14.617 1 97.81 91 SER A O 1
ATOM 694 N N . ILE A 1 92 ? -10.141 5.516 12.688 1 97.94 92 ILE A N 1
ATOM 695 C CA . ILE A 1 92 ? -11.016 4.492 12.125 1 97.94 92 ILE A CA 1
ATOM 696 C C . ILE A 1 92 ? -10.172 3.363 11.531 1 97.94 92 ILE A C 1
ATOM 698 O O . ILE A 1 92 ? -9.32 3.604 10.68 1 97.94 92 ILE A O 1
ATOM 702 N N . THR A 1 93 ? -10.375 2.178 11.969 1 98.44 93 THR A N 1
ATOM 703 C CA . THR A 1 93 ? -9.695 1.008 11.422 1 98.44 93 THR A CA 1
ATOM 704 C C . THR A 1 93 ? -10.625 0.224 10.5 1 98.44 93 THR A C 1
ATOM 706 O O . THR A 1 93 ? -11.75 -0.102 10.883 1 98.44 93 THR A O 1
ATOM 709 N N . VAL A 1 94 ? -10.141 -0.032 9.297 1 97.94 94 VAL A N 1
ATOM 710 C CA . VAL A 1 94 ? -10.953 -0.671 8.266 1 97.94 94 VAL A CA 1
ATOM 711 C C . VAL A 1 94 ? -10.266 -1.946 7.785 1 97.94 94 VAL A C 1
ATOM 713 O O . VAL A 1 94 ? -9.078 -1.934 7.461 1 97.94 94 VAL A O 1
ATOM 716 N N . ASP A 1 95 ? -11.008 -3.01 7.793 1 98.06 95 ASP A N 1
ATOM 717 C CA . ASP A 1 95 ? -10.57 -4.246 7.152 1 98.06 95 ASP A CA 1
ATOM 718 C C . ASP A 1 95 ? -11.016 -4.293 5.691 1 98.06 95 ASP A C 1
ATOM 720 O O . ASP A 1 95 ? -12.18 -4.008 5.383 1 98.06 95 ASP A O 1
ATOM 724 N N . VAL A 1 96 ? -10.078 -4.633 4.82 1 97.31 96 VAL A N 1
ATOM 725 C CA . VAL A 1 96 ? -10.406 -4.734 3.398 1 97.31 96 VAL A CA 1
ATOM 726 C C . VAL A 1 96 ? -10.062 -6.129 2.887 1 97.31 96 VAL A C 1
ATOM 728 O O . VAL A 1 96 ? -8.945 -6.609 3.072 1 97.31 96 VAL A O 1
ATOM 731 N N . ALA A 1 97 ? -11.039 -6.766 2.316 1 97.19 97 ALA A N 1
ATOM 732 C CA . ALA A 1 97 ? -10.852 -8.047 1.643 1 97.19 97 ALA A CA 1
ATOM 733 C C . ALA A 1 97 ? -11.008 -7.902 0.131 1 97.19 97 ALA A C 1
ATOM 735 O O . ALA A 1 97 ? -11.898 -7.191 -0.343 1 97.19 97 ALA A O 1
ATOM 736 N N . VAL A 1 98 ? -10.109 -8.523 -0.559 1 96.38 98 VAL A N 1
ATOM 737 C CA . VAL A 1 98 ? -10.086 -8.398 -2.012 1 96.38 98 VAL A CA 1
ATOM 738 C C . VAL A 1 98 ? -10.266 -9.773 -2.654 1 96.38 98 VAL A C 1
ATOM 740 O O . VAL A 1 98 ? -9.602 -10.734 -2.266 1 96.38 98 VAL A O 1
ATOM 743 N N . TYR A 1 99 ? -11.148 -9.82 -3.621 1 94.19 99 TYR A N 1
ATOM 744 C CA . TYR A 1 99 ? -11.438 -11.062 -4.34 1 94.19 99 TYR A CA 1
ATOM 745 C C . TYR A 1 99 ? -11.273 -10.867 -5.844 1 94.19 99 TYR A C 1
ATOM 747 O O . TYR A 1 99 ? -11.609 -9.805 -6.379 1 94.19 99 TYR A O 1
ATOM 755 N N . ALA A 1 100 ? -10.766 -11.852 -6.41 1 92.44 100 ALA A N 1
ATOM 756 C CA . ALA A 1 100 ? -10.672 -11.875 -7.867 1 92.44 100 ALA A CA 1
ATOM 757 C C . ALA A 1 100 ? -11.555 -12.969 -8.453 1 92.44 100 ALA A C 1
ATOM 759 O O . ALA A 1 100 ? -11.578 -14.094 -7.953 1 92.44 100 ALA A O 1
ATOM 760 N N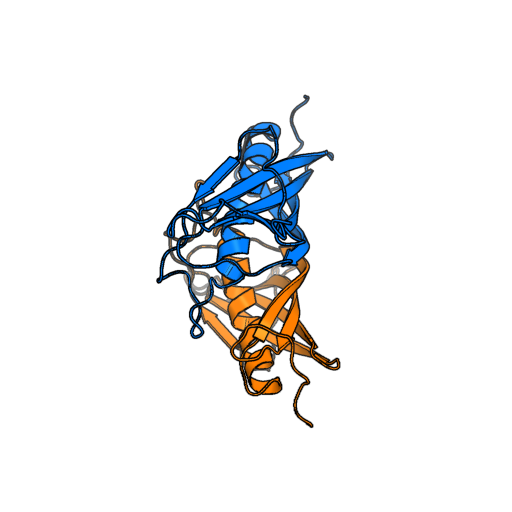 . GLN A 1 101 ? -12.336 -12.609 -9.359 1 87.62 101 GLN A N 1
ATOM 761 C CA . GLN A 1 101 ? -13.109 -13.562 -10.156 1 87.62 101 GLN A CA 1
ATOM 762 C C . GLN A 1 101 ? -12.492 -13.742 -11.547 1 87.62 101 GLN A C 1
ATOM 764 O O . GLN A 1 101 ? -12.234 -12.758 -12.242 1 87.62 101 GLN A O 1
ATOM 769 N N . ARG A 1 102 ? -12.117 -14.969 -11.773 1 82.06 102 ARG A N 1
ATOM 770 C CA . ARG A 1 102 ? -11.547 -15.258 -13.086 1 82.06 102 ARG A CA 1
ATOM 771 C C . ARG A 1 102 ? -12.102 -16.562 -13.656 1 82.06 102 ARG A C 1
ATOM 773 O O . ARG A 1 102 ? -12.664 -17.375 -12.914 1 82.06 102 ARG A O 1
ATOM 780 N N . GLY A 1 103 ? -11.953 -16.844 -15.008 1 69.5 103 GLY A N 1
ATOM 781 C CA . GLY A 1 103 ? -12.406 -18.062 -15.664 1 69.5 103 GLY A CA 1
ATOM 782 C C . GLY A 1 103 ? -13.578 -17.828 -16.609 1 69.5 103 GLY A C 1
ATOM 783 O O . GLY A 1 103 ? -13.969 -18.719 -17.344 1 69.5 103 GLY A O 1
ATOM 784 N N . LEU A 1 104 ? -14.383 -16.703 -16.359 1 56.41 104 LEU A N 1
ATOM 785 C CA . LEU A 1 104 ? -15.516 -16.734 -17.281 1 56.41 104 LEU A CA 1
ATOM 786 C C . LEU A 1 104 ? -15.039 -16.75 -18.719 1 56.41 104 LEU A C 1
ATOM 788 O O . LEU A 1 104 ? -15.828 -16.984 -19.641 1 56.41 104 LEU A O 1
ATOM 792 N N . ARG A 1 105 ? -13.836 -16.344 -18.875 1 51.88 105 ARG A N 1
ATOM 793 C CA . ARG A 1 105 ? -13.555 -16.141 -20.297 1 51.88 105 ARG A CA 1
ATOM 794 C C . ARG A 1 105 ? -13.648 -17.453 -21.062 1 51.88 105 ARG A C 1
ATOM 796 O O . ARG A 1 105 ? -13.93 -17.469 -22.266 1 51.88 105 ARG A O 1
ATOM 803 N N . GLN A 1 106 ? -13.016 -18.469 -20.531 1 48.81 106 GLN A N 1
ATOM 804 C CA . GLN A 1 106 ? -12.945 -19.625 -21.422 1 48.81 106 GLN A CA 1
ATOM 805 C C . GLN A 1 106 ? -14.062 -20.609 -21.141 1 48.81 106 GLN A C 1
ATOM 807 O O . GLN A 1 106 ? -13.961 -21.797 -21.469 1 48.81 106 GLN A O 1
ATOM 812 N N . GLY A 1 107 ? -15.188 -20.156 -20.672 1 52.03 107 GLY A N 1
ATOM 813 C CA . GLY A 1 107 ? -16.219 -21.172 -20.531 1 52.03 107 GLY A CA 1
ATOM 814 C C . GLY A 1 107 ? -16.109 -21.953 -19.234 1 52.03 107 GLY A C 1
ATOM 815 O O . GLY A 1 107 ? -16.844 -22.922 -19.016 1 52.03 107 GLY A O 1
ATOM 816 N N . SER A 1 108 ? -15 -21.734 -18.578 1 56.44 108 SER A N 1
ATOM 817 C CA . SER A 1 108 ? -14.828 -22.5 -17.344 1 56.44 108 SER A CA 1
ATOM 818 C C . SER A 1 108 ? -15.523 -21.812 -16.172 1 56.44 108 SER A C 1
ATOM 820 O O . SER A 1 108 ? -15.969 -20.672 -16.281 1 56.44 108 SER A O 1
ATOM 822 N N . ASP A 1 109 ? -15.812 -22.578 -15.18 1 65.12 109 ASP A N 1
ATOM 823 C CA . ASP A 1 109 ? -16.5 -22.125 -13.969 1 65.12 109 ASP A CA 1
ATOM 824 C C . ASP A 1 109 ? -15.797 -20.938 -13.344 1 65.12 109 ASP A C 1
ATOM 826 O O . ASP A 1 109 ? -14.57 -20.891 -13.281 1 65.12 109 ASP A O 1
ATOM 830 N N . GLU A 1 110 ? -16.5 -19.969 -13.273 1 71.56 110 GLU A N 1
ATOM 831 C CA . GLU A 1 110 ? -16 -18.797 -12.57 1 71.56 110 GLU A CA 1
ATOM 832 C C . GLU A 1 110 ? -15.422 -19.156 -11.211 1 71.56 110 GLU A C 1
ATOM 834 O O . GLU A 1 110 ? -16.031 -19.938 -10.461 1 71.56 110 GLU A O 1
ATOM 839 N N . VAL A 1 111 ? -14.164 -18.906 -11.164 1 82.12 111 VAL A N 1
ATOM 840 C CA . VAL A 1 111 ? -13.523 -19.172 -9.875 1 82.12 111 VAL A CA 1
ATOM 841 C C . VAL A 1 111 ? -13.32 -17.859 -9.133 1 82.12 111 VAL A C 1
ATOM 843 O O . VAL A 1 111 ? -12.969 -16.828 -9.734 1 82.12 111 VAL A O 1
ATOM 846 N N . CYS A 1 112 ? -13.789 -17.781 -7.945 1 85.5 112 CYS A N 1
ATOM 847 C CA . CYS A 1 112 ? -13.578 -16.656 -7.043 1 85.5 112 CYS A CA 1
ATOM 848 C C . CYS A 1 112 ? -12.516 -16.984 -6.008 1 85.5 112 CYS A C 1
ATOM 850 O O . CYS A 1 112 ? -12.617 -17.969 -5.293 1 85.5 112 CYS A O 1
ATOM 852 N N . ILE A 1 113 ? -11.469 -16.094 -6.012 1 90.19 113 ILE A N 1
ATOM 853 C CA . ILE A 1 113 ? -10.336 -16.344 -5.125 1 90.19 113 ILE A CA 1
ATOM 854 C C . ILE A 1 113 ? -10.047 -15.102 -4.293 1 90.19 113 ILE A C 1
ATOM 856 O O . ILE A 1 113 ? -10.078 -13.984 -4.809 1 90.19 113 ILE A O 1
ATOM 860 N N . LYS A 1 114 ? -9.867 -15.352 -2.932 1 92.88 114 LYS A N 1
ATOM 861 C CA . LYS A 1 114 ? -9.367 -14.25 -2.115 1 92.88 114 LYS A CA 1
ATOM 862 C C . LYS A 1 114 ? -7.902 -13.953 -2.424 1 92.88 114 LYS A C 1
ATOM 864 O O . LYS A 1 114 ? -7.039 -14.812 -2.246 1 92.88 114 LYS A O 1
ATOM 869 N N . VAL A 1 115 ? -7.645 -12.727 -2.828 1 93 115 VAL A N 1
ATOM 870 C CA . VAL A 1 115 ? -6.301 -12.469 -3.334 1 93 115 VAL A CA 1
ATOM 871 C C . VAL A 1 115 ? -5.535 -11.586 -2.346 1 93 115 VAL A C 1
ATOM 873 O O . VAL A 1 115 ? -4.305 -11.562 -2.354 1 93 115 VAL A O 1
ATOM 876 N N . THR A 1 116 ? -6.223 -10.828 -1.523 1 94.88 116 THR A N 1
ATOM 877 C CA . THR A 1 116 ? -5.527 -9.922 -0.62 1 94.88 116 THR A CA 1
ATOM 878 C C . THR A 1 116 ? -6.391 -9.594 0.595 1 94.88 116 THR A C 1
ATOM 880 O O . THR A 1 116 ? -7.621 -9.57 0.499 1 94.88 116 THR A O 1
ATOM 883 N N . GLU A 1 117 ? -5.801 -9.367 1.715 1 96.12 117 GLU A N 1
ATOM 884 C CA . GLU A 1 117 ? -6.387 -8.844 2.945 1 96.12 117 GLU A CA 1
ATOM 885 C C . GLU A 1 117 ? -5.512 -7.754 3.555 1 96.12 117 GLU A C 1
ATOM 887 O O . GLU A 1 117 ? -4.285 -7.867 3.561 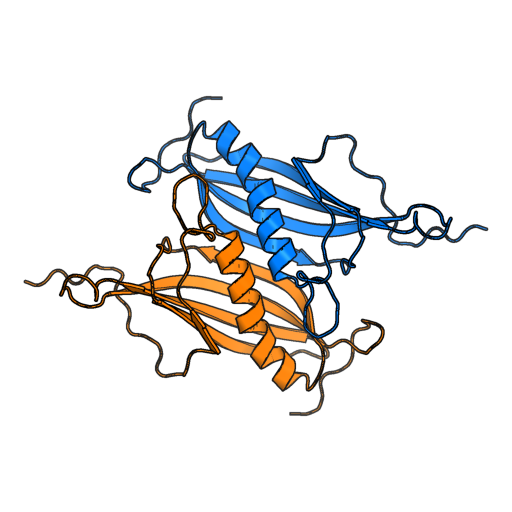1 96.12 117 GLU A O 1
ATOM 892 N N . ALA A 1 118 ? -6.211 -6.797 4.031 1 97.31 118 ALA A N 1
ATOM 893 C CA . ALA A 1 118 ? -5.461 -5.676 4.59 1 97.31 118 ALA A CA 1
ATOM 894 C C . ALA A 1 118 ? -6.238 -5.008 5.723 1 97.31 118 ALA A C 1
ATOM 896 O O . ALA A 1 118 ? -7.473 -5.039 5.738 1 97.31 118 ALA A O 1
ATOM 897 N N . VAL A 1 119 ? -5.516 -4.445 6.637 1 97.75 119 VAL A N 1
ATOM 898 C CA . VAL A 1 119 ? -6.07 -3.607 7.695 1 97.75 119 VAL A CA 1
ATOM 899 C C . VAL A 1 119 ? -5.41 -2.23 7.66 1 97.75 119 VAL A C 1
ATOM 901 O O . VAL A 1 119 ? -4.188 -2.117 7.781 1 97.75 119 VAL A O 1
ATOM 904 N N . LEU A 1 120 ? -6.25 -1.263 7.512 1 96.88 120 LEU A N 1
ATOM 905 C CA . LEU A 1 120 ? -5.762 0.11 7.434 1 96.88 120 LEU A CA 1
ATOM 906 C C . LEU A 1 120 ? -6.352 0.961 8.555 1 96.88 120 LEU A C 1
ATOM 908 O O . LEU A 1 120 ? -7.488 0.732 8.977 1 96.88 120 LEU A O 1
ATOM 912 N N . THR A 1 121 ? -5.578 1.932 8.961 1 97.69 121 THR A N 1
ATOM 913 C CA . THR A 1 121 ? -6.043 2.914 9.93 1 97.69 121 THR A CA 1
ATOM 914 C C . THR A 1 121 ? -6.039 4.316 9.328 1 97.69 121 THR A C 1
ATOM 916 O O . THR A 1 121 ? -5.039 4.746 8.75 1 97.69 121 THR A O 1
ATOM 919 N N . TYR A 1 122 ? -7.152 4.93 9.484 1 96.62 122 TYR A N 1
ATOM 920 C CA . TYR A 1 122 ? -7.328 6.312 9.047 1 96.62 122 TYR A CA 1
ATOM 921 C C . TYR A 1 122 ? -7.562 7.23 10.234 1 96.62 122 TYR A C 1
ATOM 923 O O . TYR A 1 122 ? -8.055 6.793 11.281 1 96.62 122 TYR A O 1
ATOM 931 N N . VAL A 1 123 ? -7.223 8.492 10.039 1 96.88 123 VAL A N 1
ATOM 932 C CA . VAL A 1 123 ? -7.5 9.516 11.047 1 96.88 123 VAL A CA 1
ATOM 933 C C . VAL A 1 123 ? -8.312 10.648 10.43 1 96.88 123 VAL A C 1
ATOM 935 O O . VAL A 1 123 ? -7.984 11.125 9.336 1 96.88 123 VAL A O 1
ATOM 938 N N . ALA A 1 124 ? -9.359 10.984 11.094 1 96.88 124 ALA A N 1
ATOM 939 C CA . ALA A 1 124 ? -10.117 12.156 10.656 1 96.88 124 ALA A CA 1
ATOM 940 C C . ALA A 1 124 ? -9.281 13.43 10.789 1 96.88 124 ALA A C 1
ATOM 942 O O . ALA A 1 124 ? -8.664 13.664 11.836 1 96.88 124 ALA A O 1
ATOM 943 N N . VAL A 1 125 ? -9.328 14.219 9.719 1 94.56 125 VAL A N 1
ATOM 944 C CA . VAL A 1 125 ? -8.516 15.438 9.766 1 94.56 125 VAL A CA 1
ATOM 945 C C . VAL A 1 125 ? -9.359 16.641 9.359 1 94.56 125 VAL A C 1
ATOM 947 O O . VAL A 1 125 ? -10.352 16.484 8.633 1 94.56 125 VAL A O 1
ATOM 950 N N . ASP A 1 126 ? -8.945 17.766 9.867 1 92.81 126 ASP A N 1
ATOM 951 C CA . ASP A 1 126 ? -9.633 19 9.492 1 92.81 126 ASP A CA 1
ATOM 952 C C . ASP A 1 126 ? -8.977 19.641 8.266 1 92.81 126 ASP A C 1
ATOM 954 O O . ASP A 1 126 ? -8.188 19 7.574 1 92.81 126 ASP A O 1
ATOM 958 N N . GLU A 1 127 ? -9.375 20.828 7.988 1 87.94 127 GLU A N 1
ATOM 959 C CA . GLU A 1 127 ? -8.906 21.516 6.781 1 87.94 127 GLU A CA 1
ATOM 960 C C . GLU A 1 127 ? -7.418 21.812 6.859 1 87.94 127 GLU A C 1
ATOM 962 O O . GLU A 1 127 ? -6.777 22.078 5.84 1 87.94 127 GLU A O 1
ATOM 967 N N . HIS A 1 128 ? -6.848 21.781 8.078 1 87.56 128 HIS A N 1
ATOM 968 C CA . HIS A 1 128 ? -5.426 22.047 8.273 1 87.56 128 HIS A CA 1
ATOM 969 C C . HIS A 1 128 ? -4.633 20.766 8.453 1 87.56 128 HIS A C 1
ATOM 971 O O . HIS A 1 128 ? -3.484 20.797 8.898 1 87.56 128 HIS A O 1
ATOM 977 N N . ARG A 1 129 ? -5.312 19.609 8.219 1 87.62 129 ARG A N 1
ATOM 978 C CA . ARG A 1 129 ? -4.684 18.297 8.266 1 87.62 129 ARG A CA 1
ATOM 979 C C . ARG A 1 129 ? -4.324 17.906 9.695 1 87.62 129 ARG A C 1
ATOM 981 O O . ARG A 1 129 ? -3.35 17.188 9.93 1 87.62 129 ARG A O 1
ATOM 988 N N . LYS A 1 130 ? -5.09 18.547 10.578 1 92.44 130 LYS A N 1
ATOM 989 C CA . LYS A 1 130 ? -4.961 18.156 11.977 1 92.44 130 LYS A CA 1
ATOM 990 C C . LYS A 1 130 ? -6.039 17.156 12.375 1 92.44 130 LYS A C 1
ATOM 992 O O . LYS A 1 130 ? -7.191 17.281 11.945 1 92.44 130 LYS A O 1
ATOM 997 N N . PRO A 1 131 ? -5.617 16.266 13.203 1 95.38 131 PRO A N 1
ATOM 998 C CA . PRO A 1 131 ? -6.617 15.281 13.648 1 95.38 131 PRO A CA 1
ATOM 999 C C . PRO A 1 131 ? -7.832 15.938 14.297 1 95.38 131 PRO A C 1
ATOM 1001 O O . PRO A 1 131 ? -7.691 16.922 15.023 1 95.38 131 PRO A O 1
ATOM 1004 N N . ARG A 1 132 ? -8.914 15.414 14.031 1 96.19 132 ARG A N 1
ATOM 1005 C CA . ARG A 1 132 ? -10.141 15.906 14.656 1 96.19 132 ARG A CA 1
ATOM 1006 C C . ARG A 1 132 ? -10.977 14.75 15.195 1 96.19 132 ARG A C 1
ATOM 1008 O O . ARG A 1 132 ? -10.914 13.633 14.68 1 96.19 132 ARG A O 1
ATOM 1015 N N . VAL A 1 133 ? -11.828 15.039 16.156 1 96.88 133 VAL A N 1
ATOM 1016 C CA . VAL A 1 133 ? -12.664 14.047 16.812 1 96.88 133 VAL A CA 1
ATOM 1017 C C . VAL A 1 133 ? -13.758 13.562 15.859 1 96.88 133 VAL A C 1
ATOM 1019 O O . VAL A 1 133 ? -14.359 14.367 15.141 1 96.88 133 VAL A O 1
ATOM 1022 N N . LEU A 1 134 ? -14.008 12.234 15.906 1 97.25 134 LEU A N 1
ATOM 1023 C CA . LEU A 1 134 ? -15.094 11.672 15.109 1 97.25 134 LEU A CA 1
ATOM 1024 C C . LEU A 1 134 ? -16.453 12.133 15.641 1 97.25 134 LEU A C 1
ATOM 1026 O O . LEU A 1 134 ? -16.641 12.234 16.844 1 97.25 134 LEU A O 1
ATOM 1030 N N . PRO A 1 135 ? -17.312 12.406 14.719 1 94 135 PRO A N 1
ATOM 1031 C CA . PRO A 1 135 ? -18.656 12.75 15.172 1 94 135 PRO A CA 1
ATOM 1032 C C . PRO A 1 135 ? -19.375 11.586 15.867 1 94 135 PRO A C 1
ATOM 1034 O O . PRO A 1 135 ? -19 10.43 15.664 1 94 135 PRO A O 1
ATOM 1037 N N . ASP A 1 136 ? -20.281 11.953 16.766 1 89 136 ASP A N 1
ATOM 1038 C CA . ASP A 1 136 ? -21.078 10.922 17.438 1 89 136 ASP A CA 1
ATOM 1039 C C . ASP A 1 136 ? -21.812 10.047 16.438 1 89 136 ASP A C 1
ATOM 1041 O O . ASP A 1 136 ? -22.156 10.508 15.344 1 89 136 ASP A O 1
ATOM 1045 N N . GLU A 1 137 ? -21.906 8.664 16.641 1 79.75 137 GLU A N 1
ATOM 1046 C CA . GLU A 1 137 ? -22.594 7.73 15.758 1 79.75 137 GLU A CA 1
ATOM 1047 C C . GLU A 1 137 ? -24.078 8.055 15.641 1 79.75 137 GLU A C 1
ATOM 1049 O O . GLU A 1 137 ? -24.688 8.539 16.594 1 79.75 137 GLU A O 1
ATOM 1054 N N . MET B 1 1 ? 16.781 32.938 16.484 1 31.83 1 MET B N 1
ATOM 1055 C CA . MET B 1 1 ? 16.781 31.547 16.922 1 31.83 1 MET B CA 1
ATOM 1056 C C . MET B 1 1 ? 16 30.672 15.953 1 31.83 1 MET B C 1
ATOM 1058 O O . MET B 1 1 ? 14.781 30.828 15.812 1 31.83 1 MET B O 1
ATOM 1062 N N . ASP B 1 2 ? 16.391 30.328 14.672 1 35.53 2 ASP B N 1
ATOM 1063 C CA . ASP B 1 2 ? 15.852 29.75 13.445 1 35.53 2 ASP B CA 1
ATOM 1064 C C . ASP B 1 2 ? 15.141 28.438 13.727 1 35.53 2 ASP B C 1
ATOM 1066 O O . ASP B 1 2 ? 15.773 27.469 14.172 1 35.53 2 ASP B O 1
ATOM 1070 N N . SER B 1 3 ? 13.938 28.375 14.203 1 38.75 3 SER B N 1
ATOM 1071 C CA . SER B 1 3 ? 13.117 27.234 14.586 1 38.75 3 SER B CA 1
ATOM 1072 C C . SER B 1 3 ? 13.172 26.125 13.531 1 38.75 3 SER B C 1
ATOM 1074 O O . SER B 1 3 ? 12.555 26.25 12.469 1 38.75 3 SER B O 1
ATOM 1076 N N . GLN B 1 4 ? 14.203 25.5 13.352 1 45.5 4 GLN B N 1
ATOM 1077 C CA . GLN B 1 4 ? 14.289 24.344 12.469 1 45.5 4 GLN B CA 1
ATOM 1078 C C . GLN B 1 4 ? 13.086 23.422 12.656 1 45.5 4 GLN B C 1
ATOM 1080 O O . GLN B 1 4 ? 12.742 23.062 13.781 1 45.5 4 GLN B O 1
ATOM 1085 N N . PRO B 1 5 ? 12.164 23.406 11.789 1 51.94 5 PRO B N 1
ATOM 1086 C CA . PRO B 1 5 ? 10.969 22.594 12.047 1 51.94 5 PRO B CA 1
ATOM 1087 C C . PRO B 1 5 ? 11.312 21.188 12.57 1 51.94 5 PRO B C 1
ATOM 1089 O O . PRO B 1 5 ? 12.375 20.656 12.25 1 51.94 5 PRO B O 1
ATOM 1092 N N . GLU B 1 6 ? 10.867 20.875 13.852 1 53.66 6 GLU B N 1
ATOM 1093 C CA . GLU B 1 6 ? 11.031 19.703 14.695 1 53.66 6 GLU B CA 1
ATOM 1094 C C . GLU B 1 6 ? 11.086 18.422 13.859 1 53.66 6 GLU B C 1
ATOM 1096 O O . GLU B 1 6 ? 11.75 17.453 14.242 1 53.66 6 GLU B O 1
ATOM 1101 N N . ASN B 1 7 ? 10.633 18.438 12.586 1 62.47 7 ASN B N 1
ATOM 1102 C CA . ASN B 1 7 ? 10.578 17.156 11.875 1 62.47 7 ASN B CA 1
ATOM 1103 C C . ASN B 1 7 ? 11.578 17.109 10.727 1 62.47 7 ASN B C 1
ATOM 1105 O O . ASN B 1 7 ? 11.406 16.344 9.773 1 62.47 7 ASN B O 1
ATOM 1109 N N . GLN B 1 8 ? 12.578 18.031 10.758 1 66.12 8 GLN B N 1
ATOM 1110 C CA . GLN B 1 8 ? 13.562 18.078 9.68 1 66.12 8 GLN B CA 1
ATOM 1111 C C . GLN B 1 8 ? 14.617 16.984 9.859 1 66.12 8 GLN B C 1
ATOM 1113 O O . GLN B 1 8 ? 15.094 16.75 10.969 1 66.12 8 GLN B O 1
ATOM 1118 N N . VAL B 1 9 ? 14.797 16.125 8.859 1 71.94 9 VAL B N 1
ATOM 1119 C CA . VAL B 1 9 ? 15.836 15.109 8.922 1 71.94 9 VAL B CA 1
ATOM 1120 C C . VAL B 1 9 ? 16.781 15.258 7.734 1 71.94 9 VAL B C 1
ATOM 1122 O O . VAL B 1 9 ? 16.484 15.984 6.781 1 71.94 9 VAL B O 1
ATOM 1125 N N . SER B 1 10 ? 18 14.883 7.91 1 72 10 SER B N 1
ATOM 1126 C CA . SER B 1 10 ? 18.938 14.781 6.785 1 72 10 SER B CA 1
ATOM 1127 C C . SER B 1 10 ? 18.688 13.516 5.973 1 72 10 SER B C 1
ATOM 1129 O O . SER B 1 10 ? 18.312 12.477 6.531 1 72 10 SER B O 1
ATOM 1131 N N . LEU B 1 11 ? 18.781 13.773 4.578 1 75.88 11 LEU B N 1
ATOM 1132 C CA . LEU B 1 11 ? 18.672 12.594 3.73 1 75.88 11 LEU B CA 1
ATOM 1133 C C . LEU B 1 11 ? 19.75 11.57 4.09 1 75.88 11 LEU B C 1
ATOM 1135 O O . LEU B 1 11 ? 20.844 11.938 4.496 1 75.88 11 LEU B O 1
ATOM 1139 N N . PRO B 1 12 ? 19.438 10.305 3.979 1 76.94 12 PRO B N 1
ATOM 1140 C CA . PRO B 1 12 ? 20.484 9.281 4.137 1 76.94 12 PRO B CA 1
ATOM 1141 C C . PRO B 1 12 ? 21.625 9.461 3.148 1 76.94 12 PRO B C 1
ATOM 1143 O O . PRO B 1 12 ? 21.453 10.047 2.082 1 76.94 12 PRO B O 1
ATOM 1146 N N . ASP B 1 13 ? 22.734 8.992 3.572 1 76.56 13 ASP B N 1
ATOM 1147 C CA . ASP B 1 13 ? 23.938 9.102 2.754 1 76.56 13 ASP B CA 1
ATOM 1148 C C . ASP B 1 13 ? 23.844 8.219 1.515 1 76.56 13 ASP B C 1
ATOM 1150 O O . ASP B 1 13 ? 24.453 8.508 0.487 1 76.56 13 ASP B O 1
ATOM 1154 N N . ASP B 1 14 ? 23.016 7.199 1.568 1 79.44 14 ASP B N 1
ATOM 1155 C CA . ASP B 1 14 ? 22.875 6.277 0.446 1 79.44 14 ASP B CA 1
ATOM 1156 C C . ASP B 1 14 ? 22.047 6.906 -0.676 1 79.44 14 ASP B C 1
ATOM 1158 O O . ASP B 1 14 ? 21.359 7.902 -0.461 1 79.44 14 ASP B O 1
ATOM 1162 N N . ASP B 1 15 ? 22.266 6.391 -1.837 1 87.62 15 ASP B N 1
ATOM 1163 C CA . ASP B 1 15 ? 21.438 6.832 -2.957 1 87.62 15 ASP B CA 1
ATOM 1164 C C . ASP B 1 15 ? 20.016 6.277 -2.844 1 87.62 15 ASP B C 1
ATOM 1166 O O . 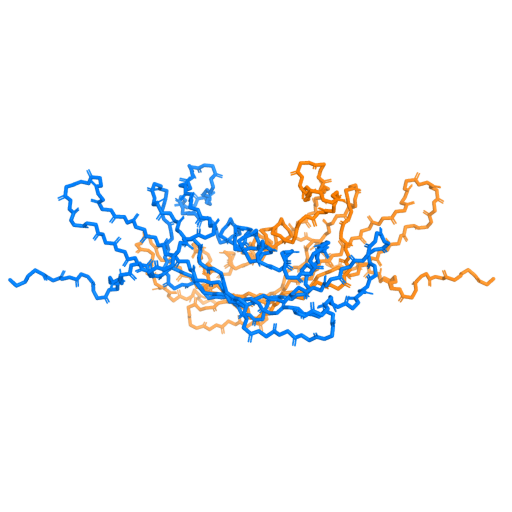ASP B 1 15 ? 19.828 5.105 -2.518 1 87.62 15 ASP B O 1
ATOM 1170 N N . PRO B 1 16 ? 19.141 7.195 -3.066 1 91.75 16 PRO B N 1
ATOM 1171 C CA . PRO B 1 16 ? 17.781 6.664 -3.129 1 91.75 16 PRO B CA 1
ATOM 1172 C C . PRO B 1 16 ? 17.578 5.688 -4.285 1 91.75 16 PRO B C 1
ATOM 1174 O O . PRO B 1 16 ? 18.25 5.793 -5.309 1 91.75 16 PRO B O 1
ATOM 1177 N N . ILE B 1 17 ? 16.734 4.762 -4.074 1 92 17 ILE B N 1
ATOM 1178 C CA . ILE B 1 17 ? 16.391 3.805 -5.121 1 92 17 ILE B CA 1
ATOM 1179 C C . ILE B 1 17 ? 15.469 4.465 -6.141 1 92 17 ILE B C 1
ATOM 1181 O O . ILE B 1 17 ? 15.523 4.145 -7.332 1 92 17 ILE B O 1
ATOM 1185 N N . LEU B 1 18 ? 14.648 5.312 -5.609 1 91.31 18 LEU B N 1
ATOM 1186 C CA . LEU B 1 18 ? 13.688 6.059 -6.414 1 91.31 18 LEU B CA 1
ATOM 1187 C C . LEU B 1 18 ? 13.578 7.504 -5.93 1 91.31 18 LEU B C 1
ATOM 1189 O O . LEU B 1 18 ? 13.641 7.766 -4.727 1 91.31 18 LEU B O 1
ATOM 1193 N N . ARG B 1 19 ? 13.484 8.453 -6.832 1 91.75 19 ARG B N 1
ATOM 1194 C CA . ARG B 1 19 ? 13.188 9.852 -6.543 1 91.75 19 ARG B CA 1
ATOM 1195 C C . ARG B 1 19 ? 12.195 10.43 -7.551 1 91.75 19 ARG B C 1
ATOM 1197 O O . ARG B 1 19 ? 12.453 10.414 -8.758 1 91.75 19 ARG B O 1
ATOM 1204 N N . LEU B 1 20 ? 11.094 10.867 -7.047 1 92.56 20 LEU B N 1
ATOM 1205 C CA . LEU B 1 20 ? 10.031 11.328 -7.934 1 92.56 20 LEU B CA 1
ATOM 1206 C C . LEU B 1 20 ? 9.336 12.547 -7.352 1 92.56 20 LEU B C 1
ATOM 1208 O O . LEU B 1 20 ? 9.523 12.883 -6.18 1 92.56 20 LEU B O 1
ATOM 1212 N N . VAL B 1 21 ? 8.57 13.234 -8.234 1 90.44 21 VAL B N 1
ATOM 1213 C CA . VAL B 1 21 ? 7.754 14.383 -7.848 1 90.44 21 VAL B CA 1
ATOM 1214 C C . VAL B 1 21 ? 6.281 14.086 -8.141 1 90.44 21 VAL B C 1
ATOM 1216 O O . VAL B 1 21 ? 5.895 13.914 -9.297 1 90.44 21 VAL B O 1
ATOM 1219 N N . PRO B 1 22 ? 5.484 13.938 -7 1 92.94 22 PRO B N 1
ATOM 1220 C CA . PRO B 1 22 ? 4.062 13.719 -7.27 1 92.94 22 PRO B CA 1
ATOM 1221 C C . PRO B 1 22 ? 3.428 14.867 -8.047 1 92.94 22 PRO B C 1
ATOM 1223 O O . PRO B 1 22 ? 3.809 16.031 -7.859 1 92.94 22 PRO B O 1
ATOM 1226 N N . MET B 1 23 ? 2.441 14.508 -8.82 1 89.81 23 MET B N 1
ATOM 1227 C CA . MET B 1 23 ? 1.709 15.453 -9.648 1 89.81 23 MET B CA 1
ATOM 1228 C C . MET B 1 23 ? 0.279 15.625 -9.156 1 89.81 23 MET B C 1
ATOM 1230 O O . MET B 1 23 ? -0.187 14.852 -8.312 1 89.81 23 MET B O 1
ATOM 1234 N N . PRO B 1 24 ? -0.429 16.688 -9.656 1 89.62 24 PRO B N 1
ATOM 1235 C CA . PRO B 1 24 ? -1.809 16.922 -9.227 1 89.62 24 PRO B CA 1
ATOM 1236 C C . PRO B 1 24 ? -2.709 15.711 -9.461 1 89.62 24 PRO B C 1
ATOM 1238 O O . PRO B 1 24 ? -3.684 15.508 -8.727 1 89.62 24 PRO B O 1
ATOM 1241 N N . THR B 1 25 ? -2.383 14.852 -10.422 1 86.56 25 THR B N 1
ATOM 1242 C CA . THR B 1 25 ? -3.184 13.672 -10.742 1 86.56 25 THR B CA 1
ATOM 1243 C C . THR B 1 25 ? -3.002 12.594 -9.672 1 86.56 25 THR B C 1
ATOM 1245 O O . THR B 1 25 ? -3.762 11.625 -9.625 1 86.56 25 THR B O 1
ATOM 1248 N N . ASP B 1 26 ? -2.023 12.789 -8.805 1 88.81 26 ASP B N 1
ATOM 1249 C CA . ASP B 1 26 ? -1.715 11.805 -7.777 1 88.81 26 ASP B CA 1
ATOM 1250 C C . ASP B 1 26 ? -2.412 12.141 -6.461 1 88.81 26 ASP B C 1
ATOM 1252 O O . ASP B 1 26 ? -2.125 11.539 -5.426 1 88.81 26 ASP B O 1
ATOM 1256 N N . THR B 1 27 ? -3.318 13.086 -6.535 1 86.69 27 THR B N 1
ATOM 1257 C CA . THR B 1 27 ? -3.938 13.578 -5.309 1 86.69 27 THR B CA 1
ATOM 1258 C C . THR B 1 27 ? -5.34 12.992 -5.141 1 86.69 27 THR B C 1
ATOM 1260 O O . THR B 1 27 ? -5.922 12.484 -6.102 1 86.69 27 THR B O 1
ATOM 1263 N N . ASN B 1 28 ? -5.715 13.016 -3.906 1 79.25 28 ASN B N 1
ATOM 1264 C CA . ASN B 1 28 ? -7.109 12.711 -3.6 1 79.25 28 ASN B CA 1
ATOM 1265 C C . ASN B 1 28 ? -8.008 13.93 -3.783 1 79.25 28 ASN B C 1
ATOM 1267 O O . ASN B 1 28 ? -7.578 14.945 -4.336 1 79.25 28 ASN B O 1
ATOM 1271 N N . TYR B 1 29 ? -9.273 13.703 -3.475 1 74.5 29 TYR B N 1
ATOM 1272 C CA . TYR B 1 29 ? -10.258 14.766 -3.67 1 74.5 29 TYR B CA 1
ATOM 1273 C C . TYR B 1 29 ? -9.906 15.992 -2.83 1 74.5 29 TYR B C 1
ATOM 1275 O O . TYR B 1 29 ? -10.297 17.109 -3.16 1 74.5 29 TYR B O 1
ATOM 1283 N N . ALA B 1 30 ? -9.109 15.766 -1.755 1 76.5 30 ALA B N 1
ATOM 1284 C CA . ALA B 1 30 ? -8.773 16.859 -0.854 1 76.5 30 ALA B CA 1
ATOM 1285 C C . ALA B 1 30 ? -7.504 17.578 -1.314 1 76.5 30 ALA B C 1
ATOM 1287 O O . ALA B 1 30 ? -7.09 18.578 -0.709 1 76.5 30 ALA B O 1
ATOM 1288 N N . GLY B 1 31 ? -6.855 17.047 -2.361 1 78.25 31 GLY B N 1
ATOM 1289 C CA . GLY B 1 31 ? -5.672 17.703 -2.891 1 78.25 31 GLY B CA 1
ATOM 1290 C C . GLY B 1 31 ? -4.379 17.156 -2.311 1 78.25 31 GLY B C 1
ATOM 1291 O O . GLY B 1 31 ? -3.293 17.625 -2.658 1 78.25 31 GLY B O 1
ATOM 1292 N N . ASP B 1 32 ? -4.535 16.25 -1.451 1 79.88 32 ASP B N 1
ATOM 1293 C CA . ASP B 1 32 ? -3.344 15.609 -0.896 1 79.88 32 ASP B CA 1
ATOM 1294 C C . ASP B 1 32 ? -2.973 14.352 -1.682 1 79.88 32 ASP B C 1
ATOM 1296 O O . ASP B 1 32 ? -3.838 13.711 -2.281 1 79.88 32 ASP B O 1
ATOM 1300 N N . VAL B 1 33 ? -1.615 14.148 -1.752 1 88.69 33 VAL B N 1
ATOM 1301 C CA . VAL B 1 33 ? -1.187 12.906 -2.391 1 88.69 33 VAL B CA 1
ATOM 1302 C C . VAL B 1 33 ? -1.803 11.719 -1.666 1 88.69 33 VAL B C 1
ATOM 1304 O O . VAL B 1 33 ? -1.728 11.617 -0.439 1 88.69 33 VAL B O 1
ATOM 1307 N N . PHE B 1 34 ? -2.459 10.938 -2.393 1 88.12 34 PHE B N 1
ATOM 1308 C CA . PHE B 1 34 ? -3.172 9.805 -1.827 1 88.12 34 PHE B CA 1
ATOM 1309 C C . PHE B 1 34 ? -2.193 8.742 -1.326 1 88.12 34 PHE B C 1
ATOM 1311 O O . PHE B 1 34 ? -1.16 8.5 -1.951 1 88.12 34 PHE B O 1
ATOM 1318 N N . GLY B 1 35 ? -2.525 8.078 -0.149 1 90.81 35 GLY B N 1
ATOM 1319 C CA . GLY B 1 35 ? -1.681 7.047 0.432 1 90.81 35 GLY B CA 1
ATOM 1320 C C . GLY B 1 35 ? -1.386 5.91 -0.525 1 90.81 35 GLY B C 1
ATOM 1321 O O . GLY B 1 35 ? -0.302 5.324 -0.485 1 90.81 35 GLY B O 1
ATOM 1322 N N . GLY B 1 36 ? -2.32 5.629 -1.331 1 92.31 36 GLY B N 1
ATOM 1323 C CA . GLY B 1 36 ? -2.145 4.574 -2.314 1 92.31 36 GLY B CA 1
ATOM 1324 C C . GLY B 1 36 ? -0.987 4.828 -3.264 1 92.31 36 GLY B C 1
ATOM 1325 O O . GLY B 1 36 ? -0.265 3.898 -3.633 1 92.31 36 GLY B O 1
ATOM 1326 N N . TRP B 1 37 ? -0.866 6.043 -3.658 1 91.31 37 TRP B N 1
ATOM 1327 C CA . TRP B 1 37 ? 0.253 6.398 -4.523 1 91.31 37 TRP B CA 1
ATOM 1328 C C . TRP B 1 37 ? 1.585 6.113 -3.838 1 91.31 37 TRP B C 1
ATOM 1330 O O . TRP B 1 37 ? 2.48 5.512 -4.434 1 91.31 37 TRP B O 1
ATOM 1340 N N . ILE B 1 38 ? 1.722 6.547 -2.656 1 93.88 38 ILE B N 1
ATOM 1341 C CA . ILE B 1 38 ? 2.945 6.324 -1.894 1 93.88 38 ILE B CA 1
ATOM 1342 C C . ILE B 1 38 ? 3.207 4.824 -1.762 1 93.88 38 ILE B C 1
ATOM 1344 O O . ILE B 1 38 ? 4.336 4.367 -1.957 1 93.88 38 ILE B O 1
ATOM 1348 N N . MET B 1 39 ? 2.217 4.09 -1.467 1 95.19 39 MET B N 1
ATOM 1349 C CA . MET B 1 39 ? 2.363 2.648 -1.28 1 95.19 39 MET B CA 1
ATOM 1350 C C . MET B 1 39 ? 2.818 1.975 -2.572 1 95.19 39 MET B C 1
ATOM 1352 O O . MET B 1 39 ? 3.641 1.059 -2.543 1 95.19 39 MET B O 1
ATOM 1356 N N . ALA B 1 40 ? 2.301 2.449 -3.654 1 93.69 40 ALA B N 1
ATOM 1357 C CA . ALA B 1 40 ? 2.709 1.898 -4.945 1 93.69 40 ALA B CA 1
ATOM 1358 C C . ALA B 1 40 ? 4.191 2.15 -5.203 1 93.69 40 ALA B C 1
ATOM 1360 O O . ALA B 1 40 ? 4.922 1.243 -5.613 1 93.69 40 ALA B O 1
ATOM 1361 N N . GLN B 1 41 ? 4.602 3.346 -4.914 1 94 41 GLN B N 1
ATOM 1362 C CA . GLN B 1 41 ? 6.008 3.676 -5.125 1 94 41 GLN B CA 1
ATOM 1363 C C . GLN B 1 41 ? 6.906 2.91 -4.152 1 94 41 GLN B C 1
ATOM 1365 O O . GLN B 1 41 ? 8.008 2.498 -4.512 1 94 41 GLN B O 1
ATOM 1370 N N . VAL B 1 42 ? 6.457 2.754 -2.979 1 95.88 42 VAL B N 1
ATOM 1371 C CA . VAL B 1 42 ? 7.195 1.985 -1.982 1 95.88 42 VAL B CA 1
ATOM 1372 C C . VAL B 1 42 ? 7.41 0.56 -2.484 1 95.88 42 VAL B C 1
ATOM 1374 O O . VAL B 1 42 ? 8.5 -0.002 -2.332 1 95.88 42 VAL B O 1
ATOM 1377 N N . ASP B 1 43 ? 6.402 -0.033 -3.016 1 95.31 43 ASP B N 1
ATOM 1378 C CA . ASP B 1 43 ? 6.52 -1.389 -3.543 1 95.31 43 ASP B CA 1
ATOM 1379 C C . ASP B 1 43 ? 7.555 -1.457 -4.66 1 95.31 43 ASP B C 1
ATOM 1381 O O . ASP B 1 43 ? 8.359 -2.391 -4.715 1 95.31 43 ASP B O 1
ATOM 1385 N N . ILE B 1 44 ? 7.52 -0.477 -5.559 1 92.62 44 ILE B N 1
ATOM 1386 C CA . ILE B 1 44 ? 8.5 -0.415 -6.637 1 92.62 44 ILE B CA 1
ATOM 1387 C C . ILE B 1 44 ? 9.906 -0.301 -6.047 1 92.62 44 ILE B C 1
ATOM 1389 O O . ILE B 1 44 ? 10.789 -1.1 -6.371 1 92.62 44 ILE B O 1
ATOM 1393 N N . ALA B 1 45 ? 10.094 0.639 -5.172 1 95.12 45 ALA B N 1
ATOM 1394 C CA . ALA B 1 45 ? 11.391 0.88 -4.559 1 95.12 45 ALA B CA 1
ATOM 1395 C C . ALA B 1 45 ? 11.898 -0.362 -3.828 1 95.12 45 ALA B C 1
ATOM 1397 O O . ALA B 1 45 ? 13.062 -0.73 -3.947 1 95.12 45 ALA B O 1
ATOM 1398 N N . GLY B 1 46 ? 11.023 -0.983 -3.078 1 95.94 46 GLY B N 1
ATOM 1399 C CA . GLY B 1 46 ? 11.406 -2.158 -2.309 1 95.94 46 GLY B CA 1
ATOM 1400 C C . GLY B 1 46 ? 11.703 -3.367 -3.174 1 95.94 46 GLY B C 1
ATOM 1401 O O . GLY B 1 46 ? 12.562 -4.184 -2.83 1 95.94 46 GLY B O 1
ATOM 1402 N N . SER B 1 47 ? 11.008 -3.457 -4.246 1 95.19 47 SER B N 1
ATOM 1403 C CA . SER B 1 47 ? 11.148 -4.637 -5.094 1 95.19 47 SER B CA 1
ATOM 1404 C C . SER B 1 47 ? 12.484 -4.637 -5.824 1 95.19 47 SER B C 1
ATOM 1406 O O . SER B 1 47 ? 13.008 -5.695 -6.172 1 95.19 47 SER B O 1
ATOM 1408 N N . LEU B 1 48 ? 13.07 -3.516 -6.047 1 94.19 48 LEU B N 1
ATOM 1409 C CA . LEU B 1 48 ? 14.258 -3.418 -6.883 1 94.19 48 LEU B CA 1
ATOM 1410 C C . LEU B 1 48 ? 15.445 -4.129 -6.234 1 94.19 48 LEU B C 1
ATOM 1412 O O . LEU B 1 48 ? 16.062 -5.008 -6.844 1 94.19 48 LEU B O 1
ATOM 1416 N N . PRO B 1 49 ? 15.789 -3.807 -5 1 95.75 49 PRO B N 1
ATOM 1417 C CA . PRO B 1 49 ? 16.859 -4.605 -4.391 1 95.75 49 PRO B CA 1
ATOM 1418 C C . PRO B 1 49 ? 16.484 -6.082 -4.258 1 95.75 49 PRO B C 1
ATOM 1420 O O . PRO B 1 49 ? 17.359 -6.949 -4.305 1 95.75 49 PRO B O 1
ATOM 1423 N N . ALA B 1 50 ? 15.227 -6.391 -4.07 1 96.38 50 ALA B N 1
ATOM 1424 C CA . ALA B 1 50 ? 14.773 -7.777 -3.959 1 96.38 50 ALA B CA 1
ATOM 1425 C C . ALA B 1 50 ? 15.016 -8.539 -5.258 1 96.38 50 ALA B C 1
ATOM 1427 O O . ALA B 1 50 ? 15.477 -9.68 -5.234 1 96.38 50 ALA B O 1
ATOM 1428 N N . ILE B 1 51 ? 14.734 -7.887 -6.344 1 94.25 51 ILE B N 1
ATOM 1429 C CA . ILE B 1 51 ? 14.93 -8.492 -7.656 1 94.25 51 ILE B CA 1
ATOM 1430 C C . ILE B 1 51 ? 16.422 -8.773 -7.875 1 94.25 51 ILE B C 1
ATOM 1432 O O . ILE B 1 51 ? 16.781 -9.828 -8.383 1 94.25 51 ILE B O 1
ATOM 1436 N N . ARG B 1 52 ? 17.219 -7.824 -7.461 1 94.88 52 ARG B N 1
ATOM 1437 C CA . ARG B 1 52 ? 18.656 -7.984 -7.609 1 94.88 52 ARG B CA 1
ATOM 1438 C C . ARG B 1 52 ? 19.172 -9.148 -6.766 1 94.88 52 ARG B C 1
ATOM 1440 O O . ARG B 1 52 ? 19.938 -9.977 -7.246 1 94.88 52 ARG B O 1
ATOM 1447 N N . ARG B 1 53 ? 18.719 -9.211 -5.543 1 96.56 53 ARG B N 1
ATOM 1448 C CA . ARG B 1 53 ? 19.109 -10.289 -4.641 1 96.56 53 ARG B CA 1
ATOM 1449 C C . ARG B 1 53 ? 18.641 -11.641 -5.164 1 96.56 53 ARG B C 1
ATOM 1451 O O . ARG B 1 53 ? 19.344 -12.641 -5.031 1 96.56 53 ARG B O 1
ATOM 1458 N N . ALA B 1 54 ? 17.453 -11.648 -5.672 1 96.38 54 ALA B N 1
ATOM 1459 C CA . ALA B 1 54 ? 16.844 -12.891 -6.137 1 96.38 54 ALA B CA 1
ATOM 1460 C C . ALA B 1 54 ? 17.391 -13.289 -7.508 1 96.38 54 ALA B C 1
ATOM 1462 O O . ALA B 1 54 ? 17.219 -14.43 -7.949 1 96.38 54 ALA B O 1
ATOM 1463 N N . ARG B 1 55 ? 18 -12.32 -8.203 1 95.31 55 ARG B N 1
ATOM 1464 C CA . ARG B 1 55 ? 18.438 -12.508 -9.578 1 95.31 55 ARG B CA 1
ATOM 1465 C C . ARG B 1 55 ? 17.297 -13.047 -10.445 1 95.31 55 ARG B C 1
ATOM 1467 O O . ARG B 1 55 ? 17.484 -14.008 -11.195 1 95.31 55 ARG B O 1
ATOM 1474 N N . GLY B 1 56 ? 16.188 -12.461 -10.242 1 93 56 GLY B N 1
ATOM 1475 C CA . GLY B 1 56 ? 14.977 -12.875 -10.945 1 93 56 GLY B CA 1
ATOM 1476 C C . GLY B 1 56 ? 13.711 -12.25 -10.383 1 93 56 GLY B C 1
ATOM 1477 O O . GLY B 1 56 ? 13.773 -11.289 -9.617 1 93 56 GLY B O 1
ATOM 1478 N N . ARG B 1 57 ? 12.609 -12.844 -10.758 1 92.06 57 ARG B N 1
ATOM 1479 C CA . ARG B 1 57 ? 11.305 -12.289 -10.406 1 92.06 57 ARG B CA 1
ATOM 1480 C C . ARG B 1 57 ? 11.016 -12.461 -8.922 1 92.06 57 ARG B C 1
ATOM 1482 O O . ARG B 1 57 ? 11.406 -13.469 -8.328 1 92.06 57 ARG B O 1
ATOM 1489 N N . VAL B 1 58 ? 10.359 -11.477 -8.438 1 94.31 58 VAL B N 1
ATOM 1490 C CA . VAL B 1 58 ? 9.852 -11.562 -7.07 1 94.31 58 VAL B CA 1
ATOM 1491 C C . VAL B 1 58 ? 8.383 -11.156 -7.031 1 94.31 58 VAL B C 1
ATOM 1493 O O . VAL B 1 58 ? 7.898 -10.477 -7.941 1 94.31 58 VAL B O 1
ATOM 1496 N N . ALA B 1 59 ? 7.645 -11.594 -6.051 1 93.25 59 ALA B N 1
ATOM 1497 C CA . ALA B 1 59 ? 6.262 -11.211 -5.777 1 93.25 59 ALA B CA 1
ATOM 1498 C C . ALA B 1 59 ? 6.113 -10.664 -4.359 1 93.25 59 ALA B C 1
ATOM 1500 O O . ALA B 1 59 ? 6.688 -11.211 -3.412 1 93.25 59 ALA B O 1
ATOM 1501 N N . THR B 1 60 ? 5.398 -9.57 -4.324 1 93.69 60 THR B N 1
ATOM 1502 C CA . THR B 1 60 ? 5.078 -9.078 -2.988 1 93.69 60 THR B CA 1
ATOM 1503 C C . THR B 1 60 ? 4.148 -10.047 -2.264 1 93.69 60 THR B C 1
ATOM 1505 O O . THR B 1 60 ? 3.074 -10.383 -2.768 1 93.69 60 THR B O 1
ATOM 1508 N N . VAL B 1 61 ? 4.566 -10.445 -1.054 1 94.38 61 VAL B N 1
ATOM 1509 C CA . VAL B 1 61 ? 3.723 -11.398 -0.342 1 94.38 61 VAL B CA 1
ATOM 1510 C C . VAL B 1 61 ? 3.109 -10.727 0.887 1 94.38 61 VAL B C 1
ATOM 1512 O O . VAL B 1 61 ? 2.049 -11.141 1.362 1 94.38 61 VAL B O 1
ATOM 1515 N N . ALA B 1 62 ? 3.828 -9.688 1.392 1 94.88 62 ALA B N 1
ATOM 1516 C CA . ALA B 1 62 ? 3.279 -9.039 2.576 1 94.88 62 ALA B CA 1
ATOM 1517 C C . ALA B 1 62 ? 3.867 -7.637 2.752 1 94.88 62 ALA B C 1
ATOM 1519 O O . ALA B 1 62 ? 5.016 -7.391 2.383 1 94.88 62 ALA B O 1
ATOM 1520 N N . VAL B 1 63 ? 3.006 -6.82 3.262 1 94.5 63 VAL B N 1
ATOM 1521 C CA . VAL B 1 63 ? 3.455 -5.582 3.893 1 94.5 63 VAL B CA 1
ATOM 1522 C C . VAL B 1 63 ? 3.225 -5.656 5.398 1 94.5 63 VAL B C 1
ATOM 1524 O O . VAL B 1 63 ? 2.086 -5.566 5.863 1 94.5 63 VAL B O 1
ATOM 1527 N N . ASN B 1 64 ? 4.27 -5.742 6.129 1 91.12 64 ASN B N 1
ATOM 1528 C CA . ASN B 1 64 ? 4.207 -6.004 7.562 1 91.12 64 ASN B CA 1
ATOM 1529 C C . ASN B 1 64 ? 3.879 -4.734 8.344 1 91.12 64 ASN B C 1
ATOM 1531 O O . ASN B 1 64 ? 3.277 -4.805 9.422 1 91.12 64 ASN B O 1
ATOM 1535 N N . SER B 1 65 ? 4.352 -3.742 7.836 1 90.25 65 SER B N 1
ATOM 1536 C CA . SER B 1 65 ? 4.027 -2.453 8.438 1 90.25 65 SER B CA 1
ATOM 1537 C C . SER B 1 65 ? 4.18 -1.317 7.43 1 90.25 65 SER B C 1
ATOM 1539 O O . SER B 1 65 ? 5.066 -1.352 6.578 1 90.25 65 SER B O 1
ATOM 1541 N N . PHE B 1 66 ? 3.383 -0.41 7.539 1 94.25 66 PHE B N 1
ATOM 1542 C CA . PHE B 1 66 ? 3.393 0.83 6.77 1 94.25 66 PHE B CA 1
ATOM 1543 C C . PHE B 1 66 ? 2.867 1.989 7.609 1 94.25 66 PHE B C 1
ATOM 1545 O O . PHE B 1 66 ? 1.684 2.029 7.949 1 94.25 66 PHE B O 1
ATOM 1552 N N . VAL B 1 67 ? 3.723 2.92 7.793 1 95.44 67 VAL B N 1
ATOM 1553 C CA . VAL B 1 67 ? 3.34 4.039 8.648 1 95.44 67 VAL B CA 1
ATOM 1554 C C . VAL B 1 67 ? 3.514 5.352 7.883 1 95.44 67 VAL B C 1
ATOM 1556 O O . VAL B 1 67 ? 4.594 5.633 7.355 1 95.44 67 VAL B O 1
ATOM 1559 N N . PHE B 1 68 ? 2.439 6.039 7.824 1 94.12 68 PHE B N 1
ATOM 1560 C CA . PHE B 1 68 ? 2.482 7.387 7.266 1 94.12 68 PHE B CA 1
ATOM 1561 C C . PHE B 1 68 ? 2.705 8.414 8.367 1 94.12 68 PHE B C 1
ATOM 1563 O O . PHE B 1 68 ? 1.79 8.727 9.133 1 94.12 68 PHE B O 1
ATOM 1570 N N . LYS B 1 69 ? 3.848 9.062 8.375 1 92.12 69 LYS B N 1
ATOM 1571 C CA . LYS B 1 69 ? 4.23 9.945 9.469 1 92.12 69 LYS B CA 1
ATOM 1572 C C . LYS B 1 69 ? 3.814 11.391 9.18 1 92.12 69 LYS B C 1
ATOM 1574 O O . LYS B 1 69 ? 3.391 12.109 10.086 1 92.12 69 LYS B O 1
ATOM 1579 N N . GLN B 1 70 ? 3.994 11.75 7.949 1 89.88 70 GLN B N 1
ATOM 1580 C CA . GLN B 1 70 ? 3.672 13.102 7.504 1 89.88 70 GLN B CA 1
ATOM 1581 C C . GLN B 1 70 ? 3.09 13.094 6.094 1 89.88 70 GLN B C 1
ATOM 1583 O O . GLN B 1 70 ? 3.4 12.211 5.293 1 89.88 70 GLN B O 1
ATOM 1588 N N . PRO B 1 71 ? 2.27 14.055 5.828 1 89 71 PRO B N 1
ATOM 1589 C CA . PRO B 1 71 ? 1.697 14.109 4.48 1 89 71 PRO B CA 1
ATOM 1590 C C . PRO B 1 71 ? 2.732 14.453 3.414 1 89 71 PRO B C 1
ATOM 1592 O O . PRO B 1 71 ? 3.756 15.07 3.723 1 89 71 PRO B O 1
ATOM 1595 N N . VAL B 1 72 ? 2.467 13.977 2.25 1 89.81 72 VAL B N 1
ATOM 1596 C CA . VAL B 1 72 ? 3.229 14.352 1.063 1 89.81 72 VAL B CA 1
ATOM 1597 C C . VAL B 1 72 ? 2.418 15.328 0.216 1 89.81 72 VAL B C 1
ATOM 1599 O O . VAL B 1 72 ? 1.206 15.164 0.055 1 89.81 72 VAL B O 1
ATOM 1602 N N . PHE B 1 73 ? 3.092 16.359 -0.323 1 89 73 PHE B N 1
ATOM 1603 C CA . PHE B 1 73 ? 2.398 17.375 -1.105 1 89 73 PHE B CA 1
ATOM 1604 C C . PHE B 1 73 ? 2.852 17.344 -2.561 1 89 73 PHE B C 1
ATOM 1606 O O . PHE B 1 73 ? 3.977 16.938 -2.855 1 89 73 PHE B O 1
ATOM 1613 N N . VAL B 1 74 ? 1.875 17.766 -3.35 1 90.38 74 VAL B N 1
ATOM 1614 C CA . VAL B 1 74 ? 2.236 17.938 -4.75 1 90.38 74 VAL B CA 1
ATOM 1615 C C . VAL B 1 74 ? 3.467 18.844 -4.852 1 90.38 74 VAL B C 1
ATOM 1617 O O . VAL B 1 74 ? 3.547 19.875 -4.176 1 90.38 74 VAL B O 1
ATOM 1620 N N . GLY B 1 75 ? 4.523 18.453 -5.598 1 87.62 75 GLY B N 1
ATOM 1621 C CA . GLY B 1 75 ? 5.723 19.25 -5.785 1 87.62 75 GLY B CA 1
ATOM 1622 C C . GLY B 1 75 ? 6.859 18.859 -4.863 1 87.62 75 GLY B C 1
ATOM 1623 O O . GLY B 1 75 ? 8 19.266 -5.066 1 87.62 75 GLY B O 1
ATOM 1624 N N . ASP B 1 76 ? 6.535 18.078 -3.811 1 90.06 76 ASP B N 1
ATOM 1625 C CA . ASP B 1 76 ? 7.613 17.531 -2.988 1 90.06 76 ASP B CA 1
ATOM 1626 C C . ASP B 1 76 ? 8.57 16.703 -3.828 1 90.06 76 ASP B C 1
ATOM 1628 O O . ASP B 1 76 ? 8.148 15.984 -4.738 1 90.06 76 ASP B O 1
ATOM 1632 N N . VAL B 1 77 ? 9.812 16.859 -3.578 1 90.81 77 VAL B N 1
ATOM 1633 C CA . VAL B 1 77 ? 10.734 15.852 -4.086 1 90.81 77 VAL B CA 1
ATOM 1634 C C . VAL B 1 77 ? 10.781 14.672 -3.123 1 90.81 77 VAL B C 1
ATOM 1636 O O . VAL B 1 77 ? 11.281 14.789 -2.002 1 90.81 77 VAL B O 1
ATOM 1639 N N . VAL B 1 78 ? 10.25 13.508 -3.553 1 93.81 78 VAL B N 1
ATOM 1640 C CA . VAL B 1 78 ? 10.109 12.352 -2.67 1 93.81 78 VAL B CA 1
ATOM 1641 C C . VAL B 1 78 ? 11.164 11.305 -3.021 1 93.81 78 VAL B C 1
ATOM 1643 O O . VAL B 1 78 ? 11.258 10.867 -4.172 1 93.81 78 VAL B O 1
ATOM 1646 N N . SER B 1 79 ? 11.977 10.914 -1.979 1 94.69 79 SER B N 1
ATOM 1647 C CA . SER B 1 79 ? 13.047 9.945 -2.152 1 94.69 79 SER B CA 1
ATOM 1648 C C . SER B 1 79 ? 12.766 8.664 -1.368 1 94.69 79 SER B C 1
ATOM 1650 O O . SER B 1 79 ? 12.391 8.719 -0.194 1 94.69 79 SER B O 1
ATOM 1652 N N . PHE B 1 80 ? 12.953 7.543 -2.053 1 95.94 80 PHE B N 1
ATOM 1653 C CA . PHE B 1 80 ? 12.711 6.234 -1.463 1 95.94 80 PHE B CA 1
ATOM 1654 C C . PHE B 1 80 ? 14.023 5.484 -1.258 1 95.94 80 PHE B C 1
ATOM 1656 O O . PHE B 1 80 ? 14.773 5.27 -2.209 1 95.94 80 PHE B O 1
ATOM 1663 N N . TYR B 1 81 ? 14.32 5.176 -0.034 1 96 81 TYR B N 1
ATOM 1664 C CA . TYR B 1 81 ? 15.484 4.375 0.337 1 96 81 TYR B CA 1
AT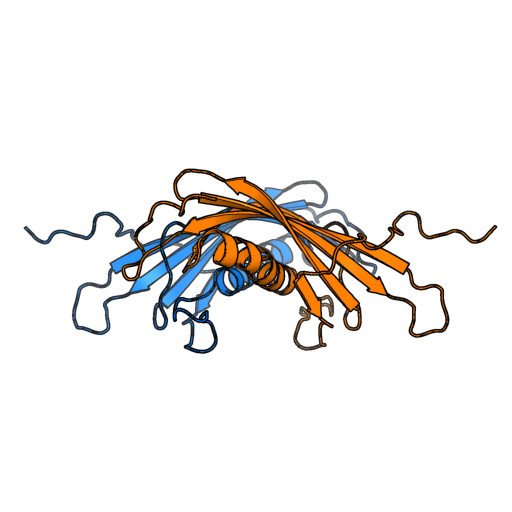OM 1665 C C . TYR B 1 81 ? 15.07 2.965 0.739 1 96 81 TYR B C 1
ATOM 1667 O O . TYR B 1 81 ? 14.18 2.787 1.575 1 96 81 TYR B O 1
ATOM 1675 N N . ALA B 1 82 ? 15.695 2 0.147 1 96.94 82 ALA B N 1
ATOM 1676 C CA . ALA B 1 82 ? 15.312 0.609 0.375 1 96.94 82 ALA B CA 1
ATOM 1677 C C . ALA B 1 82 ? 16.531 -0.25 0.688 1 96.94 82 ALA B C 1
ATOM 1679 O O . ALA B 1 82 ? 17.547 -0.195 -0.025 1 96.94 82 ALA B O 1
ATOM 1680 N N . ASN B 1 83 ? 16.359 -1.021 1.775 1 96.88 83 ASN B N 1
ATOM 1681 C CA . ASN B 1 83 ? 17.453 -1.898 2.203 1 96.88 83 ASN B CA 1
ATOM 1682 C C . ASN B 1 83 ? 16.922 -3.277 2.602 1 96.88 83 ASN B C 1
ATOM 1684 O O . ASN B 1 83 ? 15.945 -3.389 3.33 1 96.88 83 ASN B O 1
ATOM 1688 N N . ILE B 1 84 ? 17.703 -4.293 2.172 1 97.62 84 ILE B N 1
ATOM 1689 C CA . ILE B 1 84 ? 17.375 -5.645 2.6 1 97.62 84 ILE B CA 1
ATOM 1690 C C . ILE B 1 84 ? 17.719 -5.824 4.074 1 97.62 84 ILE B C 1
ATOM 1692 O O . ILE B 1 84 ? 18.859 -5.562 4.484 1 97.62 84 ILE B O 1
ATOM 1696 N N . VAL B 1 85 ? 16.766 -6.332 4.816 1 97.94 85 VAL B N 1
ATOM 1697 C CA . VAL B 1 85 ? 17.016 -6.457 6.246 1 97.94 85 VAL B CA 1
ATOM 1698 C C . VAL B 1 85 ? 17.016 -7.93 6.645 1 97.94 85 VAL B C 1
ATOM 1700 O O . VAL B 1 85 ? 17.516 -8.289 7.719 1 97.94 85 VAL B O 1
ATOM 1703 N N . LYS B 1 86 ? 16.422 -8.766 5.871 1 97.62 86 LYS B N 1
ATOM 1704 C CA . LYS B 1 86 ? 16.344 -10.195 6.148 1 97.62 86 LYS B CA 1
ATOM 1705 C C . LYS B 1 86 ? 16.203 -11 4.855 1 97.62 86 LYS B C 1
ATOM 1707 O O . LYS B 1 86 ? 15.508 -10.57 3.93 1 97.62 86 LYS B O 1
ATOM 1712 N N . THR B 1 87 ? 16.875 -12.117 4.805 1 97.38 87 THR B N 1
ATOM 1713 C CA . THR B 1 87 ? 16.719 -13.078 3.717 1 97.38 87 THR B CA 1
ATOM 1714 C C . THR B 1 87 ? 16.438 -14.477 4.262 1 97.38 87 THR B C 1
ATOM 1716 O O . THR B 1 87 ? 17.031 -14.891 5.254 1 97.38 87 THR B O 1
ATOM 1719 N N . GLY B 1 88 ? 15.406 -15.062 3.736 1 96.75 88 GLY B N 1
ATOM 1720 C CA . GLY B 1 88 ? 15.148 -16.469 4 1 96.75 88 GLY B CA 1
ATOM 1721 C C . GLY B 1 88 ? 15.57 -17.375 2.867 1 96.75 88 GLY B C 1
ATOM 1722 O O . GLY B 1 88 ? 16.578 -17.109 2.195 1 96.75 88 GLY B O 1
ATOM 1723 N N . ARG B 1 89 ? 14.852 -18.531 2.846 1 97.12 89 ARG B N 1
ATOM 1724 C CA . ARG B 1 89 ? 15.148 -19.469 1.774 1 97.12 89 ARG B CA 1
ATOM 1725 C C . ARG B 1 89 ? 14.648 -18.953 0.43 1 97.12 89 ARG B C 1
ATOM 1727 O O . ARG B 1 89 ? 15.367 -19.016 -0.57 1 97.12 89 ARG B O 1
ATOM 1734 N N . THR B 1 90 ? 13.43 -18.453 0.459 1 97.62 90 THR B N 1
ATOM 1735 C CA . THR B 1 90 ? 12.828 -17.953 -0.767 1 97.62 90 THR B CA 1
ATOM 1736 C C . THR B 1 90 ? 12.453 -16.484 -0.614 1 97.62 90 THR B C 1
ATOM 1738 O O . THR B 1 90 ? 12.141 -15.805 -1.599 1 97.62 90 THR B O 1
ATOM 1741 N N . SER B 1 91 ? 12.555 -15.977 0.64 1 97.81 91 SER B N 1
ATOM 1742 C CA . SER B 1 91 ? 11.938 -14.688 0.941 1 97.81 91 SER B CA 1
ATOM 1743 C C . SER B 1 91 ? 13 -13.617 1.184 1 97.81 91 SER B C 1
ATOM 1745 O O . SER B 1 91 ? 14.117 -13.93 1.599 1 97.81 91 SER B O 1
ATOM 1747 N N . ILE B 1 92 ? 12.664 -12.406 0.903 1 97.88 92 ILE B N 1
ATOM 1748 C CA . ILE B 1 92 ? 13.484 -11.219 1.111 1 97.88 92 ILE B CA 1
ATOM 1749 C C . ILE B 1 92 ? 12.656 -10.133 1.802 1 97.88 92 ILE B C 1
ATOM 1751 O O . ILE B 1 92 ? 11.594 -9.742 1.311 1 97.88 92 ILE B O 1
ATOM 1755 N N . THR B 1 93 ? 13.086 -9.664 2.91 1 98.44 93 THR B N 1
ATOM 1756 C CA . THR B 1 93 ? 12.438 -8.57 3.621 1 98.44 93 THR B CA 1
ATOM 1757 C C . THR B 1 93 ? 13.195 -7.266 3.416 1 98.44 93 THR B C 1
ATOM 1759 O O . THR B 1 93 ? 14.406 -7.211 3.617 1 98.44 93 THR B O 1
ATOM 1762 N N . VAL B 1 94 ? 12.461 -6.246 2.99 1 97.94 94 VAL B N 1
ATOM 1763 C CA . VAL B 1 94 ? 13.062 -4.965 2.639 1 97.94 94 VAL B CA 1
ATOM 1764 C C . VAL B 1 94 ? 12.43 -3.852 3.471 1 97.94 94 VAL B C 1
ATOM 1766 O O . VAL B 1 94 ? 11.203 -3.752 3.555 1 97.94 94 VAL B O 1
ATOM 1769 N N . ASP B 1 95 ? 13.266 -3.092 4.098 1 98.06 95 ASP B N 1
ATOM 1770 C CA . ASP B 1 95 ? 12.828 -1.854 4.738 1 98.06 95 ASP B CA 1
ATOM 1771 C C . ASP B 1 95 ? 12.914 -0.677 3.768 1 98.06 95 ASP B C 1
ATOM 1773 O O . ASP B 1 95 ? 13.922 -0.499 3.082 1 98.06 95 ASP B O 1
ATOM 1777 N N . VAL B 1 96 ? 11.836 0.103 3.719 1 97.31 96 VAL B N 1
ATOM 1778 C CA . VAL B 1 96 ? 11.805 1.271 2.842 1 97.31 96 VAL B CA 1
ATOM 1779 C C . VAL B 1 96 ? 11.508 2.523 3.662 1 97.31 96 VAL B C 1
ATOM 1781 O O . VAL B 1 96 ? 10.531 2.568 4.41 1 97.31 96 VAL B O 1
ATOM 1784 N N . ALA B 1 97 ? 12.375 3.477 3.553 1 97.19 97 ALA B N 1
ATOM 1785 C CA . ALA B 1 97 ? 12.18 4.797 4.148 1 97.19 97 ALA B CA 1
ATOM 1786 C C . ALA B 1 97 ? 11.938 5.852 3.076 1 97.19 97 ALA B C 1
ATOM 1788 O O . ALA B 1 97 ? 12.602 5.852 2.035 1 97.19 97 ALA B O 1
ATOM 1789 N N . VAL B 1 98 ? 10.992 6.68 3.334 1 96.38 98 VAL B N 1
ATOM 1790 C CA . VAL B 1 98 ? 10.594 7.688 2.354 1 96.38 98 VAL B CA 1
ATOM 1791 C C . VAL B 1 98 ? 10.766 9.086 2.949 1 96.38 98 VAL B C 1
ATOM 1793 O O . VAL B 1 98 ? 10.336 9.344 4.074 1 96.38 98 VAL B O 1
ATOM 1796 N N . TYR B 1 99 ? 11.391 9.938 2.184 1 94.19 99 TYR B N 1
ATOM 1797 C CA . TYR B 1 99 ? 11.633 11.32 2.604 1 94.19 99 TYR B CA 1
ATOM 1798 C C . TYR B 1 99 ? 11.094 12.305 1.574 1 94.19 99 TYR B C 1
ATOM 1800 O O . TYR B 1 99 ? 11.164 12.055 0.368 1 94.19 99 TYR B O 1
ATOM 1808 N N . ALA B 1 100 ? 10.578 13.32 2.094 1 92.38 100 ALA B N 1
ATOM 1809 C CA . ALA B 1 100 ? 10.133 14.414 1.238 1 92.38 100 ALA B CA 1
ATOM 1810 C C . ALA B 1 100 ? 10.969 15.672 1.483 1 92.38 100 ALA B C 1
ATOM 1812 O O . ALA B 1 100 ? 11.242 16.031 2.633 1 92.38 100 ALA B O 1
ATOM 1813 N N . GLN B 1 101 ? 11.445 16.219 0.466 1 87.56 101 GLN B N 1
ATOM 1814 C CA . GLN B 1 101 ? 12.102 17.516 0.504 1 87.56 101 GLN B CA 1
ATOM 1815 C C . GLN B 1 101 ? 11.188 18.609 -0.067 1 87.56 101 GLN B C 1
ATOM 1817 O O . GLN B 1 101 ? 10.656 18.453 -1.17 1 87.56 101 GLN B O 1
ATOM 1822 N N . ARG B 1 102 ? 10.914 19.547 0.804 1 81.94 102 ARG B N 1
ATOM 1823 C CA . ARG B 1 102 ? 10.078 20.656 0.353 1 81.94 102 ARG B CA 1
ATOM 1824 C C . ARG B 1 102 ? 10.633 21.984 0.837 1 81.94 102 ARG B C 1
ATOM 1826 O O . ARG B 1 102 ? 11.438 22.031 1.77 1 81.94 102 ARG B O 1
ATOM 1833 N N . GLY B 1 103 ? 10.211 23.156 0.226 1 69.44 103 GLY B N 1
ATOM 1834 C CA . GLY B 1 103 ? 10.633 24.5 0.614 1 69.44 103 GLY B CA 1
ATOM 1835 C C . GLY B 1 103 ? 11.539 25.156 -0.406 1 69.44 103 GLY B C 1
ATOM 1836 O O . GLY B 1 103 ? 11.852 26.344 -0.294 1 69.44 103 GLY B O 1
ATOM 1837 N N . LEU B 1 104 ? 12.266 24.297 -1.271 1 56.25 104 LEU B N 1
ATOM 1838 C CA . LEU B 1 104 ? 13.172 25.125 -2.07 1 56.25 104 LEU B CA 1
ATOM 1839 C C . LEU B 1 104 ? 12.398 26.172 -2.85 1 56.25 104 LEU B C 1
ATOM 1841 O O . LEU B 1 104 ? 12.992 27.078 -3.445 1 56.25 104 LEU B O 1
ATOM 1845 N N . ARG B 1 105 ? 11.156 25.922 -2.967 1 51.84 105 ARG B N 1
ATOM 1846 C CA . ARG B 1 105 ? 10.562 26.828 -3.938 1 51.84 105 ARG B CA 1
ATOM 1847 C C . ARG B 1 105 ? 10.68 28.281 -3.475 1 51.84 105 ARG B C 1
ATOM 1849 O O . ARG B 1 105 ? 10.758 29.203 -4.297 1 51.84 105 ARG B O 1
ATOM 1856 N N . GLN B 1 106 ? 10.25 28.547 -2.307 1 48.69 106 GLN B N 1
ATOM 1857 C CA . GLN B 1 106 ? 10.141 29.984 -2.023 1 48.69 106 GLN B CA 1
ATOM 1858 C C . GLN B 1 106 ? 11.398 30.5 -1.336 1 48.69 106 GLN B C 1
ATOM 1860 O O . GLN B 1 106 ? 11.359 31.516 -0.64 1 48.69 106 GLN B O 1
ATOM 1865 N N . GLY B 1 107 ? 12.531 29.938 -1.62 1 51.84 107 GLY B N 1
ATOM 1866 C CA . GLY B 1 107 ? 13.68 30.578 -0.994 1 51.84 107 GLY B CA 1
ATOM 1867 C C . GLY B 1 107 ? 13.93 30.094 0.425 1 51.84 107 GLY B C 1
ATOM 1868 O O . GLY B 1 107 ? 14.805 30.625 1.116 1 51.84 107 GLY B O 1
ATOM 1869 N N . SER B 1 108 ? 12.977 29.359 0.903 1 56.22 108 SER B N 1
ATOM 1870 C CA . SER B 1 108 ? 13.156 28.922 2.281 1 56.22 108 SER B CA 1
ATOM 1871 C C . SER B 1 108 ? 14.008 27.656 2.346 1 56.22 108 SER B C 1
ATOM 1873 O O . SER B 1 108 ? 14.266 27.016 1.321 1 56.22 108 SER B O 1
ATOM 1875 N N . ASP B 1 109 ? 14.594 27.438 3.473 1 64.5 109 ASP B N 1
ATOM 1876 C CA . ASP B 1 109 ? 15.477 26.312 3.748 1 64.5 109 ASP B CA 1
ATOM 1877 C C . ASP B 1 109 ? 14.797 24.984 3.408 1 64.5 109 ASP B C 1
ATOM 1879 O O . ASP B 1 109 ? 13.617 24.797 3.705 1 64.5 109 ASP B O 1
ATOM 1883 N N . GLU B 1 110 ? 15.367 24.359 2.576 1 70.88 110 GLU B N 1
ATOM 1884 C CA . GLU B 1 110 ? 14.914 23.016 2.244 1 70.88 110 GLU B CA 1
ATOM 1885 C C . GLU B 1 110 ? 14.727 22.172 3.502 1 70.88 110 GLU B C 1
ATOM 1887 O O . GLU B 1 110 ? 15.578 22.188 4.395 1 70.88 110 GLU B O 1
ATOM 1892 N N . VAL B 1 111 ? 13.484 21.859 3.658 1 81.81 111 VAL B N 1
ATOM 1893 C CA . VAL B 1 111 ? 13.203 20.984 4.797 1 81.81 111 VAL B CA 1
ATOM 1894 C C . VAL B 1 111 ? 13.039 19.547 4.32 1 81.81 111 VAL B C 1
ATOM 1896 O O . VAL B 1 111 ? 12.438 19.297 3.271 1 81.81 111 VAL B O 1
ATOM 1899 N N . CYS B 1 112 ? 13.781 18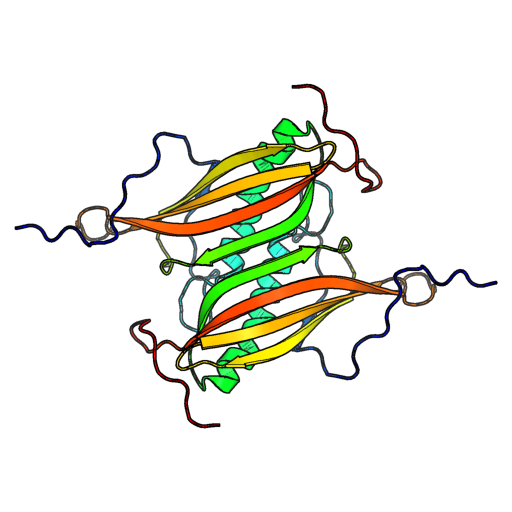.656 4.871 1 85.31 112 CYS B N 1
ATOM 1900 C CA . CYS B 1 112 ? 13.672 17.219 4.629 1 85.31 112 CYS B CA 1
ATOM 1901 C C . CYS B 1 112 ? 12.938 16.531 5.77 1 85.31 112 CYS B C 1
ATOM 1903 O O . CYS B 1 112 ? 13.328 16.656 6.93 1 85.31 112 CYS B O 1
ATOM 1905 N N . ILE B 1 113 ? 11.836 15.844 5.359 1 90.12 113 ILE B N 1
ATOM 1906 C CA . ILE B 1 113 ? 11 15.203 6.367 1 90.12 113 ILE B CA 1
ATOM 1907 C C . ILE B 1 113 ? 10.781 13.734 6.008 1 90.12 113 ILE B C 1
ATOM 1909 O O . ILE B 1 113 ? 10.547 13.406 4.844 1 90.12 113 ILE B O 1
ATOM 1913 N N . LYS B 1 114 ? 10.953 12.859 7.066 1 92.88 114 LYS B N 1
ATOM 1914 C CA . LYS B 1 114 ? 10.547 11.477 6.859 1 92.88 114 LYS B CA 1
ATOM 1915 C C . LYS B 1 114 ? 9.031 11.352 6.805 1 92.88 114 LYS B C 1
ATOM 1917 O O . LYS B 1 114 ? 8.336 11.688 7.773 1 92.88 114 LYS B O 1
ATOM 1922 N N . VAL B 1 115 ? 8.547 10.828 5.695 1 93 115 VAL B N 1
ATOM 1923 C CA . VAL B 1 115 ? 7.098 10.891 5.52 1 93 115 VAL B CA 1
ATOM 1924 C C . VAL B 1 115 ? 6.5 9.492 5.66 1 93 115 VAL B C 1
ATOM 1926 O O . VAL B 1 115 ? 5.309 9.344 5.941 1 93 115 VAL B O 1
ATOM 1929 N N . THR B 1 116 ? 7.277 8.453 5.41 1 94.88 116 THR B N 1
ATOM 1930 C CA . THR B 1 116 ? 6.723 7.105 5.457 1 94.88 116 THR B CA 1
ATOM 1931 C C . THR B 1 116 ? 7.82 6.082 5.738 1 94.88 116 THR B C 1
ATOM 1933 O O . THR B 1 116 ? 8.969 6.27 5.344 1 94.88 116 THR B O 1
ATOM 1936 N N . GLU B 1 117 ? 7.488 5.023 6.418 1 96.06 117 GLU B N 1
ATOM 1937 C CA . GLU B 1 117 ? 8.297 3.826 6.629 1 96.06 117 GLU B CA 1
ATOM 1938 C C . GLU B 1 117 ? 7.477 2.561 6.395 1 96.06 117 GLU B C 1
ATOM 1940 O O . GLU B 1 117 ? 6.309 2.488 6.785 1 96.06 117 GLU B O 1
ATOM 1945 N N . ALA B 1 118 ? 8.156 1.655 5.793 1 97.31 118 ALA B N 1
ATOM 1946 C CA . ALA B 1 118 ? 7.445 0.42 5.48 1 97.31 118 ALA B CA 1
ATOM 1947 C C . ALA B 1 118 ? 8.398 -0.775 5.477 1 97.31 118 ALA B C 1
ATOM 1949 O O . ALA B 1 118 ? 9.586 -0.628 5.203 1 97.31 118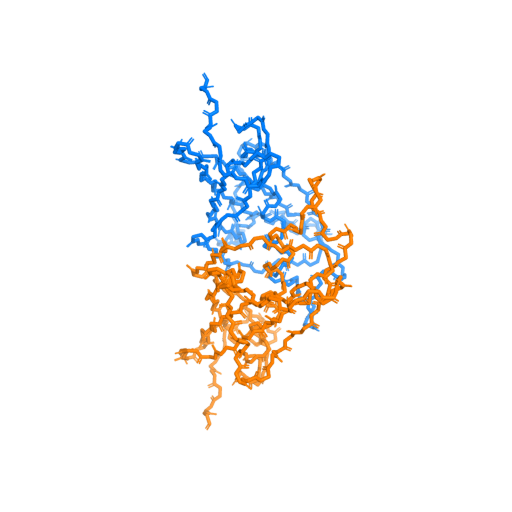 ALA B O 1
ATOM 1950 N N . VAL B 1 119 ? 7.863 -1.91 5.809 1 97.75 119 VAL B N 1
ATOM 1951 C CA . VAL B 1 119 ? 8.562 -3.186 5.688 1 97.75 119 VAL B CA 1
ATOM 1952 C C . VAL B 1 119 ? 7.758 -4.129 4.793 1 97.75 119 VAL B C 1
ATOM 1954 O O . VAL B 1 119 ? 6.598 -4.438 5.082 1 97.75 119 VAL B O 1
ATOM 1957 N N . LEU B 1 120 ? 8.422 -4.551 3.768 1 96.81 120 LEU B N 1
ATOM 1958 C CA . LEU B 1 120 ? 7.773 -5.438 2.809 1 96.81 120 LEU B CA 1
ATOM 1959 C C . LEU B 1 120 ? 8.516 -6.766 2.707 1 96.81 120 LEU B C 1
ATOM 1961 O O . LEU B 1 120 ? 9.742 -6.809 2.863 1 96.81 120 LEU B O 1
ATOM 1965 N N . THR B 1 121 ? 7.766 -7.789 2.416 1 97.75 121 THR B N 1
ATOM 1966 C CA . THR B 1 121 ? 8.336 -9.102 2.16 1 97.75 121 THR B CA 1
ATOM 1967 C C . THR B 1 121 ? 8.031 -9.562 0.737 1 97.75 121 THR B C 1
ATOM 1969 O O . THR B 1 121 ? 6.875 -9.516 0.301 1 97.75 121 THR B O 1
ATOM 1972 N N . TYR B 1 122 ? 9.062 -9.945 0.098 1 96.62 122 TYR B N 1
ATOM 1973 C CA . TYR B 1 122 ? 8.977 -10.5 -1.249 1 96.62 122 TYR B CA 1
ATOM 1974 C C . TYR B 1 122 ? 9.383 -11.969 -1.267 1 96.62 122 TYR B C 1
ATOM 1976 O O . TYR B 1 122 ? 10.172 -12.406 -0.422 1 96.62 122 TYR B O 1
ATOM 1984 N N . VAL B 1 123 ? 8.859 -12.68 -2.25 1 96.88 123 VAL B N 1
ATOM 1985 C CA . VAL B 1 123 ? 9.258 -14.07 -2.467 1 96.88 123 VAL B CA 1
ATOM 1986 C C . VAL B 1 123 ? 9.758 -14.242 -3.898 1 96.88 123 VAL B C 1
ATOM 1988 O O . VAL B 1 123 ? 9.125 -13.773 -4.848 1 96.88 123 VAL B O 1
ATOM 1991 N N . ALA B 1 124 ? 10.898 -14.852 -3.996 1 96.88 124 ALA B N 1
ATOM 1992 C CA . ALA B 1 124 ? 11.383 -15.195 -5.328 1 96.88 124 ALA B CA 1
ATOM 1993 C C . ALA B 1 124 ? 10.469 -16.219 -5.996 1 96.88 124 ALA B C 1
ATOM 1995 O O . ALA B 1 124 ? 10.102 -17.219 -5.383 1 96.88 124 ALA B O 1
ATOM 1996 N N . VAL B 1 125 ? 10.156 -15.922 -7.266 1 94.56 125 VAL B N 1
ATOM 1997 C CA . VAL B 1 125 ? 9.25 -16.844 -7.949 1 94.56 125 VAL B CA 1
ATOM 1998 C C . VAL B 1 125 ? 9.828 -17.219 -9.312 1 94.56 125 VAL B C 1
ATOM 2000 O O . VAL B 1 125 ? 10.617 -16.469 -9.891 1 94.56 125 VAL B O 1
ATOM 2003 N N . ASP B 1 126 ? 9.422 -18.391 -9.75 1 92.81 126 ASP B N 1
ATOM 2004 C CA . ASP B 1 126 ? 9.852 -18.828 -11.078 1 92.81 126 ASP B CA 1
ATOM 2005 C C . ASP B 1 126 ? 8.844 -18.391 -12.141 1 92.81 126 ASP B C 1
ATOM 2007 O O . ASP B 1 126 ? 7.984 -17.547 -11.891 1 92.81 126 ASP B O 1
ATOM 2011 N N . GLU B 1 127 ? 9.031 -18.922 -13.297 1 88 127 GLU B N 1
ATOM 2012 C CA . GLU B 1 127 ? 8.211 -18.516 -14.438 1 88 127 GLU B CA 1
ATOM 2013 C C . GLU B 1 127 ? 6.754 -18.953 -14.25 1 88 127 GLU B C 1
ATOM 2015 O O . GLU B 1 127 ? 5.859 -18.438 -14.922 1 88 127 GLU B O 1
ATOM 2020 N N . HIS B 1 128 ? 6.512 -19.891 -13.336 1 87.62 128 HIS B N 1
ATOM 2021 C CA . HIS B 1 128 ? 5.164 -20.375 -13.078 1 87.62 128 HIS B CA 1
ATOM 2022 C C . HIS B 1 128 ? 4.586 -19.766 -11.805 1 87.62 128 HIS B C 1
ATOM 2024 O O . HIS B 1 128 ? 3.588 -20.266 -11.273 1 87.62 128 HIS B O 1
ATOM 2030 N N . ARG B 1 129 ? 5.309 -18.766 -11.242 1 87.75 129 ARG B N 1
ATOM 2031 C CA . ARG B 1 129 ? 4.863 -18.016 -10.07 1 87.75 129 ARG B CA 1
ATOM 2032 C C . ARG B 1 129 ? 4.91 -18.875 -8.82 1 87.75 129 ARG B C 1
ATOM 2034 O O . ARG B 1 129 ? 4.109 -18.703 -7.902 1 87.75 129 ARG B O 1
ATOM 2041 N N . LYS B 1 130 ? 5.801 -19.859 -8.945 1 92.44 130 LYS B N 1
ATOM 2042 C CA . LYS B 1 130 ? 6.066 -20.688 -7.766 1 92.44 130 LYS B CA 1
ATOM 2043 C C . LYS B 1 130 ? 7.32 -20.203 -7.039 1 92.44 130 LYS B C 1
ATOM 2045 O O . LYS B 1 130 ? 8.305 -19.828 -7.672 1 92.44 130 LYS B O 1
ATOM 2050 N N . PRO B 1 131 ? 7.211 -20.297 -5.746 1 95.38 131 PRO B N 1
ATOM 2051 C CA . PRO B 1 131 ? 8.391 -19.875 -4.988 1 95.38 131 PRO B CA 1
ATOM 2052 C C . PRO B 1 131 ? 9.648 -20.656 -5.379 1 95.38 131 PRO B C 1
ATOM 2054 O O . PRO B 1 131 ? 9.578 -21.859 -5.645 1 95.38 131 PRO B O 1
ATOM 2057 N N . ARG B 1 132 ? 10.688 -19.984 -5.418 1 96.19 132 ARG B N 1
ATOM 2058 C CA . ARG B 1 132 ? 11.961 -20.641 -5.703 1 96.19 132 ARG B CA 1
ATOM 2059 C C . ARG B 1 132 ? 13.039 -20.203 -4.711 1 96.19 132 ARG B C 1
ATOM 2061 O O . ARG B 1 132 ? 12.977 -19.094 -4.176 1 96.19 132 ARG B O 1
ATOM 2068 N N . VAL B 1 133 ? 14.055 -21.016 -4.547 1 96.88 133 VAL B N 1
ATOM 2069 C CA . VAL B 1 133 ? 15.133 -20.781 -3.602 1 96.88 133 VAL B CA 1
ATOM 2070 C C . VAL B 1 133 ? 16 -19.625 -4.094 1 96.88 133 VAL B C 1
ATOM 2072 O O . VAL B 1 133 ? 16.312 -19.531 -5.285 1 96.88 133 VAL B O 1
ATOM 2075 N N . LEU B 1 134 ? 16.406 -18.75 -3.131 1 97.25 134 LEU B N 1
ATOM 2076 C CA . LEU B 1 134 ? 17.312 -17.672 -3.461 1 97.25 134 LEU B CA 1
ATOM 2077 C C . LEU B 1 134 ? 18.703 -18.203 -3.826 1 97.25 134 LEU B C 1
ATOM 2079 O O . LEU B 1 134 ? 19.172 -19.156 -3.213 1 97.25 134 LEU B O 1
ATOM 2083 N N . PRO B 1 135 ? 19.281 -17.594 -4.809 1 94 135 PRO B N 1
ATOM 2084 C CA . PRO B 1 135 ? 20.641 -18 -5.129 1 94 135 PRO B CA 1
ATOM 2085 C C . PRO B 1 135 ? 21.641 -17.688 -4.008 1 94 135 PRO B C 1
ATOM 2087 O O . PRO B 1 135 ? 21.359 -16.828 -3.168 1 94 135 PRO B O 1
ATOM 2090 N N . ASP B 1 136 ? 22.703 -18.484 -3.957 1 88.94 136 ASP B N 1
ATOM 2091 C CA . ASP B 1 136 ? 23.75 -18.234 -2.975 1 88.94 136 ASP B CA 1
ATOM 2092 C C . ASP B 1 136 ? 24.297 -16.812 -3.111 1 88.94 136 ASP B C 1
ATOM 2094 O O . ASP B 1 136 ? 24.297 -16.25 -4.203 1 88.94 136 ASP B O 1
ATOM 2098 N N . GLU B 1 137 ? 24.625 -16.078 -1.958 1 79.75 137 GLU B N 1
ATOM 2099 C CA . GLU B 1 137 ? 25.156 -14.719 -1.968 1 79.75 137 GLU B CA 1
ATOM 2100 C C . GLU B 1 137 ? 26.516 -14.672 -2.668 1 79.75 137 GLU B C 1
ATOM 2102 O O . GLU B 1 137 ? 27.281 -15.633 -2.613 1 79.75 137 GLU B O 1
#

Nearest PDB structures (foldseek):
  3d6l-assembly1_A  TM=9.601E-01  e=4.022E-13  Campylobacter jejuni
  3bjk-assembly1_D  TM=9.558E-01  e=2.746E-12  Haemophilus influenzae Rd KW20
  1yli-assembly1_B  TM=9.161E-01  e=1.051E-12  Haemophilus influenzae
  3bjk-assembly1_F  TM=9.300E-01  e=2.746E-12  Haemophilus influenzae Rd KW20
  2eis-assembly1_A  TM=9.281E-01  e=1.150E-10  Thermus thermophilus HB8

InterPro domains:
  IPR006683 Thioesterase domain [PF03061] (31-103)
  IPR029069 HotDog domain superfamily [SSF54637] (12-136)
  IPR033120 Hotdog acyl-CoA thioesterase (ACOT)-type domain [PS51770] (12-128)
  IPR040170 Cytosolic acyl coenzyme A thioester hydrolase [PTHR11049] (23-135)

pLDDT: mean 87.27, std 14.06, range [31.83, 98.44]

Foldseek 3Di:
DPPQPPFFDDDDPDAFLDKDFDAQVQDDPVQFRDPVVVVVVQCVRQVVVVCVQQVHDKDWDDWPDKDFDATDHGGWTKTKHKDFDDDDFFKTKIKIWMWTWDDVPPVDDTGIGTGMIIITMMGGADPVRHGDTGDDD/DPPQPPFFDDDDPDAFLDKDFDAQVQDDPVQFRDPVVVVVVQCVRAVVVVCVQQVHDKDWDDWPDKDFDATDHGGWTKTKHKDFDDDDFFKTKIKIWMWTWDDVPPVDDTGIGTGMIIITMMGGADPVRHGDTGDDD